Protein 1I8N (pdb70)

Radius of gyration: 21.16 Å; Cα contacts (8 Å, |Δi|>4): 599; chains: 3; bounding box: 40×70×34 Å

B-factor: mean 41.55, std 10.53, range [24.29, 77.04]

Secondary structure (DSSP, 8-state):
-EEE-SSSEEEEEEET-B--GGGEEE-S--SHHHHHHHHHH--SSSPP-EEEEETTT--EEEE-SSS--GGG-B-S-TTEEEEEEEE--/-EEE-SSSEEEEEEET-B--GGGEEE-S--SHHHHHHHHHH---SSPP-EEEEETTT--EEEE-SSS--GGG-B-S-TTEEEEEEEE--/-EEE-SSSEEEEEEET-B--GGGEEE-S--SHHHHHHHHHH--SSSPP-EEEEETTT--EEEE-SSS--GGG-B-S-TTEEEEEEEE--

Solvent-accessible surface area: 13389 Å² total; per-residue (Å²): 132,71,20,33,36,72,82,28,31,20,6,16,56,46,88,8,11,64,0,38,112,111,19,17,66,118,20,154,36,53,14,12,26,77,0,11,47,38,3,48,126,34,96,94,102,58,50,7,41,5,0,9,8,46,51,123,63,19,41,0,55,24,0,56,39,40,20,1,26,9,31,47,22,88,108,122,51,101,75,18,14,0,5,3,29,41,87,44,149,125,70,20,31,42,72,82,27,31,20,5,28,52,114,89,7,52,66,0,38,105,114,17,14,66,118,20,153,37,59,14,10,28,82,0,10,53,41,3,48,127,34,101,92,159,58,61,6,61,4,0,8,6,44,48,121,62,15,40,0,47,22,0,54,40,56,116,4,51,88,108,49,34,87,135,130,53,100,74,18,15,0,5,14,29,101,97,44,149,145,96,68,74,86,73,81,28,31,20,6,15,58,49,83,7,11,67,0,37,102,112,17,14,51,119,22,154,34,88,41,53,99,99,0,30,58,39,3,48,127,32,108,104,95,40,68,7,42,5,0,8,8,44,66,123,68,77,53,0,34,4,0,53,39,40,18,0,26,9,31,46,24,90,105,124,54,102,74,18,14,0,18,4,29,45,88,28,128

Foldseek 3Di:
DKDDPPPQKMKDKAPFKDADPVQKDWDPDLDPVVVVVCQVPPPDPVRWFKWKAQQVRSTIITGPHVDDPCVRMDGPHPRMMMMGIDGHD/DKDDPPPQKMKDKAPFKDADPVQKDWDPDLDPVVVVVCLVPDPDPLRWFKWKAQQVRSTIITGPHVDDPCVRMDGPHPRMMMMGIDGHD/DKDDPPPQKMKDKAPFKDADVVQKDWDPDLDPVVVVVCLVPDPDQQRWFKWKAQQVRSTIITGNDVDDPCVRMDGPHPRMMMMGIDGHD

Structure (mmCIF, N/CA/C/O backbone):
data_1I8N
#
_entry.id   1I8N
#
_cell.length_a   73.45
_cell.length_b   73.45
_cell.length_c   199.49
_cell.angle_alpha   90.00
_cell.angle_beta   90.00
_cell.angle_gamma   90.00
#
_symmetry.space_group_name_H-M   'P 43 2 2'
#
loop_
_entity.id
_entity.type
_entity.pdbx_description
1 polymer 'ANTI-PLATELET PROTEIN'
2 non-polymer PROPIONAMIDE
3 water water
#
loop_
_atom_site.group_PDB
_atom_site.id
_atom_site.type_symbol
_atom_site.label_atom_id
_atom_site.label_alt_id
_atom_site.label_comp_id
_atom_site.label_asym_id
_atom_site.label_entity_id
_atom_site.label_seq_id
_atom_site.pdbx_PDB_ins_code
_atom_site.Cartn_x
_atom_site.Cartn_y
_atom_site.Cartn_z
_atom_site.occupancy
_atom_site.B_iso_or_equiv
_atom_site.auth_seq_id
_atom_site.auth_comp_id
_atom_site.auth_asym_id
_atom_site.auth_atom_id
_atom_site.pdbx_PDB_model_num
ATOM 1 N N . GLU A 1 37 ? 41.335 14.319 134.395 1.00 56.85 37 GLU A N 1
ATOM 2 C CA . GLU A 1 37 ? 41.703 15.551 133.599 1.00 57.97 37 GLU A CA 1
ATOM 3 C C . GLU A 1 37 ? 42.964 15.346 132.775 1.00 57.06 37 GLU A C 1
ATOM 4 O O . GLU A 1 37 ? 43.939 14.746 133.247 1.00 56.57 37 GLU A O 1
ATOM 10 N N . THR A 1 38 ? 42.946 15.886 131.559 1.00 55.84 38 THR A N 1
ATOM 11 C CA . THR A 1 38 ? 44.037 15.740 130.603 1.00 54.57 38 THR A CA 1
ATOM 12 C C . THR A 1 38 ? 44.238 16.995 129.785 1.00 54.25 38 THR A C 1
ATOM 13 O O . THR A 1 38 ? 43.282 17.480 129.122 1.00 55.16 38 THR A O 1
ATOM 17 N N . ILE A 1 39 ? 45.468 17.487 129.744 1.00 51.99 39 ILE A N 1
ATOM 18 C CA . ILE A 1 39 ? 45.679 18.679 128.986 1.00 51.57 39 ILE A CA 1
ATOM 19 C C . ILE A 1 39 ? 46.867 18.604 128.079 1.00 52.07 39 ILE A C 1
ATOM 20 O O . ILE A 1 39 ? 47.724 17.755 128.241 1.00 50.99 39 ILE A O 1
ATOM 25 N N . THR A 1 40 ? 46.914 19.489 127.092 1.00 53.92 40 THR A N 1
ATOM 26 C CA . THR A 1 40 ? 48.083 19.535 126.225 1.00 54.51 40 THR A CA 1
ATOM 27 C C . THR A 1 40 ? 48.235 20.882 125.599 1.00 55.08 40 THR A C 1
ATOM 28 O O . THR A 1 40 ? 47.248 21.599 125.436 1.00 55.01 40 THR A O 1
ATOM 32 N N . ALA A 1 41 ? 49.486 21.208 125.261 1.00 55.10 41 ALA A N 1
ATOM 33 C CA . ALA A 1 41 ? 49.819 22.462 124.613 1.00 55.15 41 ALA A CA 1
ATOM 34 C C . ALA A 1 41 ? 49.928 22.223 123.114 1.00 55.47 41 ALA A C 1
ATOM 35 O O . ALA A 1 41 ? 50.543 23.034 122.423 1.00 55.81 41 ALA A O 1
ATOM 37 N N . GLY A 1 42 ? 49.342 21.116 122.630 1.00 54.61 42 GLY A N 1
ATOM 38 C CA . GLY A 1 42 ? 49.407 20.753 121.212 1.00 54.21 42 GLY A CA 1
ATOM 39 C C . GLY A 1 42 ? 50.831 20.495 120.661 1.00 54.44 42 GLY A C 1
ATOM 40 O O . GLY A 1 42 ? 51.083 20.612 119.452 1.00 54.22 42 GLY A O 1
ATOM 41 N N . ASN A 1 43 ? 51.768 20.138 121.539 1.00 53.55 43 ASN A N 1
ATOM 42 C CA . ASN A 1 43 ? 53.162 19.885 121.148 1.00 52.40 43 ASN A CA 1
ATOM 43 C C . ASN A 1 43 ? 53.542 18.373 121.222 1.00 51.63 43 ASN A C 1
ATOM 44 O O . ASN A 1 43 ? 54.728 18.014 121.243 1.00 50.68 43 ASN A O 1
ATOM 49 N N . GLU A 1 44 ? 52.548 17.492 121.295 1.00 49.67 44 GLU A N 1
ATOM 50 C CA . GLU A 1 44 ? 52.862 16.079 121.395 1.00 47.64 44 GLU A CA 1
ATOM 51 C C . GLU A 1 44 ? 53.026 15.601 122.835 1.00 46.30 44 GLU A C 1
ATOM 52 O O . GLU A 1 44 ? 53.229 14.398 123.093 1.00 45.29 44 GLU A O 1
ATOM 53 N N . ASP A 1 45 ? 52.945 16.537 123.780 1.00 45.14 45 ASP A N 1
ATOM 54 C CA . ASP A 1 45 ? 53.043 16.201 125.201 1.00 42.90 45 ASP A CA 1
ATOM 55 C C . ASP A 1 45 ? 51.678 16.328 125.830 1.00 41.45 45 ASP A C 1
ATOM 56 O O . ASP A 1 45 ? 51.085 17.397 125.797 1.00 42.58 45 ASP A O 1
ATOM 61 N N . CYS A 1 46 ? 51.168 15.258 126.398 1.00 39.24 46 CYS A N 1
ATOM 62 C CA . CYS A 1 46 ? 49.888 15.331 127.068 1.00 38.47 46 CYS A CA 1
ATOM 63 C C . CYS A 1 46 ? 50.078 15.073 128.563 1.00 38.33 46 CYS A C 1
ATOM 64 O O . CYS A 1 46 ? 50.929 14.267 128.986 1.00 38.15 46 CYS A O 1
ATOM 67 N N . TRP A 1 47 ? 49.268 15.746 129.364 1.00 36.04 47 TRP A N 1
ATOM 68 C CA . TRP A 1 47 ? 49.384 15.606 130.780 1.00 34.67 47 TRP A CA 1
ATOM 69 C C . TRP A 1 47 ? 48.118 15.148 131.391 1.00 35.85 47 TRP A C 1
ATOM 70 O O . TRP A 1 47 ? 47.037 15.719 131.113 1.00 37.06 47 TRP A O 1
ATOM 81 N N . SER A 1 48 ? 48.214 14.119 132.229 1.00 34.36 48 SER A N 1
ATOM 82 C CA . SER A 1 48 ? 47.003 13.730 132.892 1.00 34.85 48 SER A CA 1
ATOM 83 C C . SER A 1 48 ? 47.215 13.836 134.399 1.00 34.73 48 SER A C 1
ATOM 84 O O . SER A 1 48 ? 48.335 13.712 134.945 1.00 34.30 48 SER A O 1
ATOM 87 N N . LYS A 1 49 ? 46.106 14.078 135.069 1.00 34.45 49 LYS A N 1
ATOM 88 C CA . LYS A 1 49 ? 46.103 14.334 136.465 1.00 34.86 49 LYS A CA 1
ATOM 89 C C . LYS A 1 49 ? 45.676 13.178 137.327 1.00 34.50 49 LYS A C 1
ATOM 90 O O . LYS A 1 49 ? 44.798 12.433 136.946 1.00 33.60 49 LYS A O 1
ATOM 96 N N . ARG A 1 50 ? 46.342 13.024 138.471 1.00 33.25 50 ARG A N 1
ATOM 97 C CA . ARG A 1 50 ? 45.952 12.015 139.452 1.00 33.03 50 ARG A CA 1
ATOM 98 C C . ARG A 1 50 ? 45.908 12.682 140.845 1.00 34.16 50 ARG A C 1
ATOM 99 O O . ARG A 1 50 ? 46.895 12.770 141.566 1.00 33.08 50 ARG A O 1
ATOM 107 N N . PRO A 1 51 ? 44.745 13.216 141.202 1.00 35.51 51 PRO A N 1
ATOM 108 C CA . PRO A 1 51 ? 44.529 13.859 142.503 1.00 35.42 51 PRO A CA 1
ATOM 109 C C . PRO A 1 51 ? 44.754 12.808 143.594 1.00 34.71 51 PRO A C 1
ATOM 110 O O . PRO A 1 51 ? 44.346 11.636 143.442 1.00 33.96 51 PRO A O 1
ATOM 114 N N . GLY A 1 52 ? 45.404 13.225 144.676 1.00 34.24 52 GLY A N 1
ATOM 115 C CA . GLY A 1 52 ? 45.587 12.335 145.806 1.00 33.74 52 GLY A CA 1
ATOM 116 C C . GLY A 1 52 ? 46.653 11.251 145.722 1.00 34.32 52 GLY A C 1
ATOM 117 O O . GLY A 1 52 ? 46.803 10.464 146.690 1.00 35.02 52 GLY A O 1
ATOM 118 N N . TRP A 1 53 ? 47.381 11.193 144.603 1.00 32.42 53 TRP A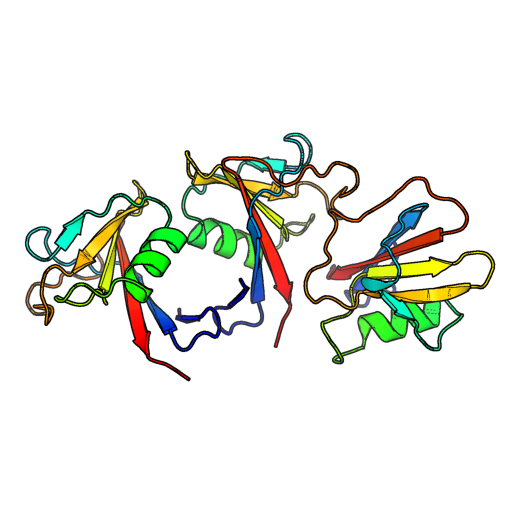 N 1
ATOM 119 C CA . TRP A 1 53 ? 48.403 10.175 144.463 1.00 33.03 53 TRP A CA 1
ATOM 120 C C . TRP A 1 53 ? 49.663 10.687 145.071 1.00 33.18 53 TRP A C 1
ATOM 121 O O . TRP A 1 53 ? 50.129 11.786 144.754 1.00 32.99 53 TRP A O 1
ATOM 132 N N . LYS A 1 54 ? 50.268 9.841 145.871 1.00 33.78 54 LYS A N 1
ATOM 133 C CA . LYS A 1 54 ? 51.489 10.223 146.542 1.00 33.22 54 LYS A CA 1
ATOM 134 C C . LYS A 1 54 ? 52.522 9.124 146.604 1.00 33.58 54 LYS A C 1
ATOM 135 O O . LYS A 1 54 ? 52.311 8.062 147.221 1.00 33.91 54 LYS A O 1
ATOM 141 N N . LEU A 1 55 ? 53.613 9.354 145.932 1.00 32.95 55 LEU A N 1
ATOM 142 C CA . LEU A 1 55 ? 54.739 8.465 146.010 1.00 34.24 55 LEU A CA 1
ATOM 143 C C . LEU A 1 55 ? 55.479 8.967 147.259 1.00 36.39 55 LEU A C 1
ATOM 144 O O . LEU A 1 55 ? 55.291 10.084 147.673 1.00 35.53 55 LEU A O 1
ATOM 149 N N . PRO A 1 56 ? 56.323 8.123 147.862 1.00 37.43 56 PRO A N 1
ATOM 150 C CA . PRO A 1 56 ? 57.083 8.508 149.055 1.00 37.88 56 PRO A CA 1
ATOM 151 C C . PRO A 1 56 ? 58.192 9.427 148.642 1.00 38.39 56 PRO A C 1
ATOM 152 O O . PRO A 1 56 ? 58.667 9.347 147.491 1.00 37.21 56 PRO A O 1
ATOM 156 N N . ASP A 1 57 ? 58.596 10.297 149.577 1.00 39.14 57 ASP A N 1
ATOM 157 C CA . ASP A 1 57 ? 59.649 11.288 149.334 1.00 40.87 57 ASP A CA 1
ATOM 158 C C . ASP A 1 57 ? 60.948 10.728 148.720 1.00 40.39 57 ASP A C 1
ATOM 159 O O . ASP A 1 57 ? 61.593 11.389 147.893 1.00 40.90 57 ASP A O 1
ATOM 164 N N . ASN A 1 58 ? 61.344 9.511 149.099 1.00 39.91 58 ASN A N 1
ATOM 165 C CA . ASN A 1 58 ? 62.608 9.004 148.567 1.00 40.09 58 ASN A CA 1
ATOM 166 C C . ASN A 1 58 ? 62.524 8.632 147.100 1.00 38.28 58 ASN A C 1
ATOM 167 O O . ASN A 1 58 ? 63.537 8.400 146.473 1.00 37.74 58 ASN A O 1
ATOM 172 N N . LEU A 1 59 ? 61.320 8.591 146.529 1.00 38.23 59 LEU A N 1
ATOM 173 C CA . LEU A 1 59 ? 61.196 8.272 145.103 1.00 37.99 59 LEU A CA 1
ATOM 174 C C . LEU A 1 59 ? 61.028 9.584 144.301 1.00 39.02 59 LEU A C 1
ATOM 175 O O . LEU A 1 59 ? 60.784 9.585 143.092 1.00 38.51 59 LEU A O 1
ATOM 180 N N . LEU A 1 60 ? 61.191 10.711 144.988 1.00 40.58 60 LEU A N 1
ATOM 181 C CA . LEU A 1 60 ? 61.020 12.030 144.354 1.00 41.55 60 LEU A CA 1
ATOM 182 C C . LEU A 1 60 ? 62.196 12.966 144.518 1.00 42.89 60 LEU A C 1
ATOM 183 O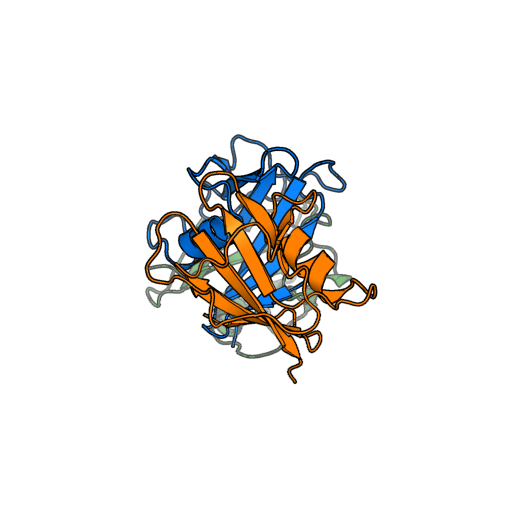 O . LEU A 1 60 ? 62.966 12.858 145.474 1.00 43.62 60 LEU A O 1
ATOM 188 N N . THR A 1 61 ? 62.348 13.869 143.562 1.00 43.56 61 THR A N 1
ATOM 189 C CA . THR A 1 61 ? 63.376 14.887 143.648 1.00 43.58 61 THR A CA 1
ATOM 190 C C . THR A 1 61 ? 62.610 16.216 143.634 1.00 44.05 61 THR A C 1
ATOM 191 O O . THR A 1 61 ? 61.868 16.523 142.679 1.00 43.36 61 THR A O 1
ATOM 195 N N . LYS A 1 62 ? 62.750 16.984 144.705 1.00 43.95 62 LYS A N 1
ATOM 196 C CA . LYS A 1 62 ? 62.111 18.300 144.774 1.00 45.27 62 LYS A CA 1
ATOM 197 C C . LYS A 1 62 ? 62.755 19.209 143.700 1.00 43.92 62 LYS A C 1
ATOM 198 O O . LYS A 1 62 ? 63.970 19.201 143.507 1.00 43.67 62 LYS A O 1
ATOM 204 N N . THR A 1 63 ? 61.924 19.949 142.973 1.00 42.83 63 THR A N 1
ATOM 205 C CA . THR A 1 63 ? 62.443 20.862 141.945 1.00 42.60 63 THR A CA 1
ATOM 206 C C . THR A 1 63 ? 62.376 22.283 142.534 1.00 42.92 63 THR A C 1
ATOM 207 O O . THR A 1 63 ? 61.781 22.523 143.598 1.00 41.42 63 THR A O 1
ATOM 211 N N . GLU A 1 64 ? 62.924 23.224 141.785 1.00 44.89 64 GLU A N 1
ATOM 212 C CA . GLU A 1 64 ? 62.917 24.646 142.167 1.00 47.69 64 GLU A CA 1
ATOM 213 C C . GLU A 1 64 ? 61.549 25.300 141.862 1.00 47.30 64 GLU A C 1
ATOM 214 O O . GLU A 1 64 ? 61.252 26.401 142.345 1.00 49.25 64 GLU A O 1
ATOM 220 N N . PHE A 1 65 ? 60.697 24.625 141.101 1.00 45.65 65 PHE A N 1
ATOM 221 C CA . PHE A 1 65 ? 59.416 25.221 140.726 1.00 42.59 65 PHE A CA 1
ATOM 222 C C . PHE A 1 65 ? 58.243 25.170 141.663 1.00 41.32 65 PHE A C 1
ATOM 223 O O . PHE A 1 65 ? 57.974 24.172 142.314 1.00 42.58 65 PHE A O 1
ATOM 231 N N . THR A 1 66 ? 57.540 26.283 141.754 1.00 40.44 66 THR A N 1
ATOM 232 C CA . THR A 1 66 ? 56.332 26.302 142.550 1.00 39.94 66 THR A CA 1
ATOM 233 C C . THR A 1 66 ? 55.158 26.598 141.610 1.00 38.74 66 THR A C 1
ATOM 234 O O . THR A 1 66 ? 54.025 26.753 142.033 1.00 38.58 66 THR A O 1
ATOM 238 N N . SER A 1 67 ? 55.446 26.710 140.334 1.00 37.59 67 SER A N 1
ATOM 239 C CA . SER A 1 67 ? 54.352 26.895 139.358 1.00 38.19 67 SER A CA 1
ATOM 240 C C . SER A 1 67 ? 54.179 25.537 138.638 1.00 35.94 67 SER A C 1
ATOM 241 O O . SER A 1 67 ? 55.148 25.012 138.076 1.00 34.29 67 SER A O 1
ATOM 244 N N . VAL A 1 68 ? 52.981 24.981 138.645 1.00 36.31 68 VAL A N 1
ATOM 245 C CA . VAL A 1 68 ? 52.759 23.705 137.926 1.00 37.00 68 VAL A CA 1
ATOM 246 C C . VAL A 1 68 ? 53.131 23.824 136.439 1.00 37.00 68 VAL A C 1
ATOM 247 O O . VAL A 1 68 ? 53.618 22.859 135.820 1.00 36.68 68 VAL A O 1
ATOM 251 N N . ASP A 1 69 ? 52.859 24.991 135.841 1.00 36.00 69 ASP A N 1
ATOM 252 C CA . ASP A 1 69 ? 53.176 25.146 134.435 1.00 34.79 69 ASP A CA 1
ATOM 253 C C . ASP A 1 69 ? 54.646 25.053 134.221 1.00 34.27 69 ASP A C 1
ATOM 254 O O . ASP A 1 69 ? 55.103 24.390 133.306 1.00 34.67 69 ASP A O 1
ATOM 259 N N . GLU A 1 70 ? 55.410 25.750 135.049 1.00 34.86 70 GLU A N 1
ATOM 260 C CA . GLU A 1 70 ? 56.840 25.705 134.851 1.00 37.18 70 GLU A CA 1
ATOM 261 C C . GLU A 1 70 ? 57.365 24.301 135.174 1.00 35.98 70 GLU A C 1
ATOM 262 O O . GLU A 1 70 ? 58.276 23.813 134.525 1.00 36.64 70 GLU A O 1
ATOM 268 N N . CYS A 1 71 ? 56.802 23.648 136.182 1.00 34.98 71 CYS A N 1
ATOM 269 C CA . CYS A 1 71 ? 57.284 22.301 136.506 1.00 34.90 71 CYS A CA 1
ATOM 270 C C . CYS A 1 71 ? 56.998 21.375 135.314 1.00 34.66 71 CYS A C 1
ATOM 271 O O . CYS A 1 71 ? 57.907 20.665 134.810 1.00 33.44 71 CYS A O 1
ATOM 274 N N . ARG A 1 72 ? 55.759 21.412 134.823 1.00 34.47 72 ARG A N 1
ATOM 275 C CA . ARG A 1 72 ? 55.441 20.558 133.674 1.00 34.80 72 ARG A CA 1
ATOM 276 C C . ARG A 1 72 ? 56.319 20.891 132.488 1.00 36.16 72 ARG A C 1
ATOM 277 O O . ARG A 1 72 ? 56.756 19.982 131.757 1.00 37.01 72 ARG A O 1
ATOM 285 N N . LYS A 1 73 ? 56.631 22.189 132.313 1.00 38.60 73 LYS A N 1
ATOM 286 C CA . LYS A 1 73 ? 57.442 22.607 131.171 1.00 39.12 73 LYS A CA 1
ATOM 287 C C . LYS A 1 73 ? 58.833 21.991 131.309 1.00 38.81 73 LYS A C 1
ATOM 288 O O . LYS A 1 73 ? 59.413 21.439 130.354 1.00 37.87 73 LYS A O 1
ATOM 291 N N . MET A 1 74 ? 59.386 22.110 132.506 1.00 39.29 74 MET A N 1
ATOM 292 C CA . MET A 1 74 ? 60.720 21.541 132.752 1.00 40.49 74 MET A CA 1
ATOM 293 C C . MET A 1 74 ? 60.693 20.042 132.474 1.00 39.99 74 MET A C 1
ATOM 294 O O . MET A 1 74 ? 61.528 19.502 131.757 1.00 41.21 74 MET A O 1
ATOM 299 N N . CYS A 1 75 ? 59.674 19.377 132.989 1.00 39.76 75 CYS A N 1
ATOM 300 C CA . CYS A 1 75 ? 59.562 17.941 132.803 1.00 40.19 75 CYS A CA 1
ATOM 301 C C . CYS A 1 75 ? 59.523 17.557 131.348 1.00 42.01 75 CYS A C 1
ATOM 302 O O . CYS A 1 75 ? 60.171 16.606 130.961 1.00 41.15 75 CYS A O 1
ATOM 305 N N . GLU A 1 76 ? 58.763 18.277 130.535 1.00 44.52 76 GLU A N 1
ATOM 306 C CA . GLU A 1 76 ? 58.682 17.897 129.126 1.00 47.50 76 GLU A CA 1
ATOM 307 C C . GLU A 1 76 ? 59.981 18.127 128.418 1.00 50.02 76 GLU A C 1
ATOM 308 O O . GLU A 1 76 ? 60.276 17.459 127.454 1.00 49.65 76 GLU A O 1
ATOM 314 N N . GLU A 1 77 ? 60.735 19.109 128.884 1.00 54.97 77 GLU A N 1
ATOM 315 C CA . GLU A 1 77 ? 61.965 19.487 128.207 1.00 60.73 77 GLU A CA 1
ATOM 316 C C . GLU A 1 77 ? 63.218 18.874 128.733 1.00 63.55 77 GLU A C 1
ATOM 317 O O . GLU A 1 77 ? 64.218 18.790 128.003 1.00 63.99 77 GLU A O 1
ATOM 323 N N . SER A 1 78 ? 63.188 18.438 129.989 1.00 66.75 78 SER A N 1
ATOM 324 C CA . SER A 1 78 ? 64.403 17.858 130.551 1.00 69.56 78 SER A CA 1
ATOM 325 C C . SER A 1 78 ? 64.858 16.705 129.662 1.00 71.00 78 SER A C 1
ATOM 326 O O . SER A 1 78 ? 64.036 15.925 129.171 1.00 71.47 78 SER A O 1
ATOM 329 N N . ALA A 1 79 ? 66.158 16.610 129.405 1.00 72.25 79 ALA A N 1
ATOM 330 C CA . ALA A 1 79 ? 66.638 15.516 128.569 1.00 73.48 79 ALA A CA 1
ATOM 331 C C . ALA A 1 79 ? 67.458 14.578 129.469 1.00 74.35 79 ALA A C 1
ATOM 332 O O . ALA A 1 79 ? 67.791 13.446 129.112 1.00 74.89 79 ALA A O 1
ATOM 334 N N . VAL A 1 80 ? 67.756 15.071 130.663 1.00 74.65 80 VAL A N 1
ATOM 335 C CA . VAL A 1 80 ? 68.510 14.307 131.643 1.00 74.38 80 VAL A CA 1
ATOM 336 C C . VAL A 1 80 ? 67.813 12.974 132.033 1.00 73.05 80 VAL A C 1
ATOM 337 O O . VAL A 1 80 ? 66.661 12.992 132.487 1.00 73.39 80 VAL A O 1
ATOM 341 N N . GLU A 1 81 ? 68.492 11.836 131.823 1.00 70.45 81 GLU A N 1
ATOM 342 C CA . GLU A 1 81 ? 67.956 10.526 132.233 1.00 67.44 81 GLU A CA 1
ATOM 343 C C . GLU A 1 81 ? 68.432 10.362 133.682 1.00 64.01 81 GLU A C 1
ATOM 344 O O . GLU A 1 81 ? 69.558 10.739 133.995 1.00 64.52 81 GLU A O 1
ATOM 350 N N . PRO A 1 82 ? 67.592 9.809 134.587 1.00 59.57 82 PRO A N 1
ATOM 351 C CA . PRO A 1 82 ? 66.242 9.331 134.324 1.00 55.02 82 PRO A CA 1
ATOM 352 C C . PRO A 1 82 ? 65.262 10.422 133.878 1.00 50.48 82 PRO A C 1
ATOM 353 O O . PRO A 1 82 ? 65.096 11.440 134.522 1.00 49.20 82 PRO A O 1
ATOM 357 N N . SER A 1 83 ? 64.599 10.149 132.776 1.00 46.62 83 SER A N 1
ATOM 358 C CA . SER A 1 83 ? 63.604 11.031 132.212 1.00 43.69 83 SER A CA 1
ATOM 359 C C . SER A 1 83 ? 62.478 11.322 133.185 1.00 40.74 83 SER A C 1
ATOM 360 O O . SER A 1 83 ? 61.952 10.442 133.872 1.00 39.58 83 SER A O 1
ATOM 363 N N . CYS A 1 84 ? 62.106 12.586 133.206 1.00 37.73 84 CYS A N 1
ATOM 364 C CA . CYS A 1 84 ? 61.023 13.089 134.037 1.00 35.56 84 CYS A CA 1
ATOM 365 C C . CYS A 1 84 ? 59.707 12.658 133.405 1.00 34.32 84 CYS A C 1
ATOM 366 O O . CYS A 1 84 ? 59.580 12.789 132.178 1.00 33.64 84 CYS A O 1
ATOM 369 N N . TYR A 1 85 ? 58.751 12.117 134.178 1.00 32.00 85 TYR A N 1
ATOM 370 C CA . TYR A 1 85 ? 57.463 11.785 133.556 1.00 31.26 85 TYR A CA 1
ATOM 371 C C . TYR A 1 85 ? 56.330 11.789 134.555 1.00 30.78 85 TYR A C 1
ATOM 372 O O . TYR A 1 85 ? 55.151 11.691 134.194 1.00 31.53 85 TYR A O 1
ATOM 381 N N . ILE A 1 86 ? 56.691 11.938 135.820 1.00 29.59 86 ILE A N 1
ATOM 382 C CA . ILE A 1 86 ? 55.688 11.999 136.877 1.00 29.28 86 ILE A CA 1
ATOM 383 C C . ILE A 1 86 ? 55.995 13.186 137.766 1.00 32.17 86 ILE A C 1
ATOM 384 O O . ILE A 1 86 ? 57.130 13.363 138.192 1.00 33.39 86 ILE A O 1
ATOM 389 N N . LEU A 1 87 ? 55.012 14.029 138.049 1.00 31.60 87 LEU A N 1
ATOM 390 C CA . LEU A 1 87 ? 55.283 15.154 138.930 1.00 30.56 87 LEU A CA 1
ATOM 391 C C . LEU A 1 87 ? 54.362 14.991 140.079 1.00 30.78 87 LEU A C 1
ATOM 392 O O . LEU A 1 87 ? 53.240 14.509 139.919 1.00 29.97 87 LEU A O 1
ATOM 397 N N . GLN A 1 88 ? 54.809 15.390 141.261 1.00 30.32 88 GLN A N 1
ATOM 398 C CA . GLN A 1 88 ? 53.906 15.284 142.388 1.00 33.00 88 GLN A CA 1
ATOM 399 C C . GLN A 1 88 ? 53.947 16.658 142.998 1.00 33.64 88 GLN A C 1
ATOM 400 O O . GLN A 1 88 ? 55.023 17.213 143.174 1.00 33.44 88 GLN A O 1
ATOM 406 N N . ILE A 1 89 ? 52.773 17.201 143.319 1.00 36.54 89 ILE A N 1
ATOM 407 C CA . ILE A 1 89 ? 52.703 18.573 143.793 1.00 36.78 89 ILE A CA 1
ATOM 408 C C . ILE A 1 89 ? 52.089 18.658 145.168 1.00 37.70 89 ILE A C 1
ATOM 409 O O . ILE A 1 89 ? 51.019 18.085 145.428 1.00 38.37 89 ILE A O 1
ATOM 414 N N . ASN A 1 90 ? 52.750 19.396 146.057 1.00 38.46 90 ASN A N 1
ATOM 415 C CA . ASN A 1 90 ? 52.180 19.605 147.399 1.00 40.36 90 ASN A CA 1
ATOM 416 C C . ASN A 1 90 ? 51.139 20.721 147.137 1.00 41.45 90 ASN A C 1
ATOM 417 O O . ASN A 1 90 ? 51.508 21.836 146.771 1.00 41.14 90 ASN A O 1
ATOM 422 N N . THR A 1 91 ? 49.858 20.447 147.310 1.00 42.12 91 THR A N 1
ATOM 423 C CA . THR A 1 91 ? 48.918 21.473 146.966 1.00 43.91 91 THR A CA 1
ATOM 424 C C . THR A 1 91 ? 48.732 22.611 147.959 1.00 46.59 91 THR A C 1
ATOM 425 O O . THR A 1 91 ? 47.911 23.501 147.737 1.00 45.78 91 THR A O 1
ATOM 429 N N . GLU A 1 92 ? 49.440 22.606 149.076 1.00 48.91 92 GLU A N 1
ATOM 430 C CA . GLU A 1 92 ? 49.268 23.763 149.906 1.00 50.32 92 GLU A CA 1
ATOM 431 C C . GLU A 1 92 ? 50.501 24.615 149.802 1.00 49.74 92 GLU A C 1
ATOM 432 O O . GLU A 1 92 ? 50.433 25.823 150.029 1.00 50.25 92 GLU A O 1
ATOM 438 N N . THR A 1 93 ? 51.618 24.039 149.373 1.00 47.91 93 THR A N 1
ATOM 439 C CA . THR A 1 93 ? 52.815 24.852 149.231 1.00 45.79 93 THR A CA 1
ATOM 440 C C . THR A 1 93 ? 53.195 25.023 147.770 1.00 44.67 93 THR A C 1
ATOM 441 O O . THR A 1 93 ? 54.097 25.799 147.447 1.00 43.90 93 THR A O 1
ATOM 445 N N . ASN A 1 94 ? 52.535 24.272 146.884 1.00 42.82 94 ASN A N 1
ATOM 446 C CA . ASN A 1 94 ? 52.842 24.305 145.440 1.00 41.31 94 ASN A CA 1
ATOM 447 C C . ASN A 1 94 ? 54.234 23.773 145.095 1.00 39.89 94 ASN A C 1
ATOM 448 O O . ASN A 1 94 ? 54.726 23.945 143.965 1.00 37.67 94 ASN A O 1
ATOM 453 N N . GLU A 1 95 ? 54.903 23.140 146.067 1.00 39.85 95 GLU A N 1
ATOM 454 C CA . GLU A 1 95 ? 56.216 22.609 145.749 1.00 38.76 95 GLU A CA 1
ATOM 455 C C . GLU A 1 95 ? 55.992 21.442 144.791 1.00 36.39 95 GLU A C 1
ATOM 456 O O . GLU A 1 95 ? 55.094 20.643 144.957 1.00 35.40 95 GLU A O 1
ATOM 462 N N . CYS A 1 96 ? 56.806 21.390 143.767 1.00 36.86 96 CYS A N 1
ATOM 463 C CA . CYS A 1 96 ? 56.668 20.383 142.760 1.00 37.02 96 CYS A CA 1
ATOM 464 C C . CYS A 1 96 ? 57.813 19.409 142.779 1.00 36.75 96 CYS A C 1
ATOM 465 O O . CYS A 1 96 ? 58.969 19.821 142.719 1.00 37.59 96 CYS A O 1
ATOM 468 N N . TYR A 1 97 ? 57.492 18.111 142.796 1.00 37.75 97 TYR A N 1
ATOM 469 C CA . TYR A 1 97 ? 58.555 17.077 142.780 1.00 36.56 97 TYR A CA 1
ATOM 470 C C . TYR A 1 97 ? 58.438 16.224 141.542 1.00 36.20 97 TYR A C 1
ATOM 471 O O . TYR A 1 97 ? 57.348 16.034 141.049 1.00 36.63 97 TYR A O 1
ATOM 480 N N . ARG A 1 98 ? 59.553 15.710 141.058 1.00 35.87 98 ARG A N 1
ATOM 481 C CA . ARG A 1 98 ? 59.587 14.842 139.905 1.00 37.03 98 ARG A CA 1
ATOM 482 C C . ARG A 1 98 ? 60.092 13.450 140.334 1.00 37.52 98 ARG A C 1
ATOM 483 O O . ARG A 1 98 ? 60.759 13.296 141.367 1.00 37.61 98 ARG A O 1
ATOM 491 N N . ASN A 1 99 ? 59.789 12.449 139.528 1.00 36.05 99 ASN A N 1
ATOM 492 C CA . ASN A 1 99 ? 60.236 11.092 139.835 1.00 34.29 99 ASN A CA 1
ATOM 493 C C . ASN A 1 99 ? 61.756 11.068 139.782 1.00 33.66 99 ASN A C 1
ATOM 494 O O . ASN A 1 99 ? 62.340 11.669 138.864 1.00 31.85 99 ASN A O 1
ATOM 499 N N . ASN A 1 100 ? 62.390 10.382 140.744 1.00 33.70 100 ASN A N 1
ATOM 500 C CA . ASN A 1 100 ? 63.844 10.275 140.671 1.00 35.01 100 ASN A CA 1
ATOM 501 C C . ASN A 1 100 ? 64.232 8.903 140.070 1.00 35.29 100 ASN A C 1
ATOM 502 O O . ASN A 1 100 ? 65.411 8.620 139.856 1.00 37.97 100 ASN A O 1
ATOM 507 N N . GLU A 1 101 ? 63.263 8.064 139.742 1.00 33.35 101 GLU A N 1
ATOM 508 C CA . GLU A 1 101 ? 63.604 6.775 139.141 1.00 32.77 101 GLU A CA 1
ATOM 509 C C . GLU A 1 101 ? 63.318 6.742 137.635 1.00 31.51 101 GLU A C 1
ATOM 510 O O . GLU A 1 101 ? 62.380 7.376 137.192 1.00 30.55 101 GLU A O 1
ATOM 516 N N . GLY A 1 102 ? 64.095 5.990 136.868 1.00 29.19 102 GLY A N 1
ATOM 517 C CA . GLY A 1 102 ? 63.763 5.839 135.482 1.00 28.44 102 GLY A CA 1
ATOM 518 C C . GLY A 1 102 ? 62.405 5.093 135.363 1.00 29.06 102 GLY A C 1
ATOM 519 O O . GLY A 1 102 ? 61.603 5.350 134.441 1.00 27.85 102 GLY A O 1
ATOM 520 N N . ASP A 1 103 ? 62.138 4.139 136.260 1.00 28.81 103 ASP A N 1
ATOM 521 C CA . ASP A 1 103 ? 60.872 3.422 136.213 1.00 29.01 103 ASP A CA 1
ATOM 522 C C . ASP A 1 103 ? 60.284 3.529 137.611 1.00 30.04 103 ASP A C 1
ATOM 523 O O . ASP A 1 103 ? 60.794 2.915 138.570 1.00 31.95 103 ASP A O 1
ATOM 528 N N . VAL A 1 104 ? 59.202 4.291 137.745 1.00 29.20 104 VAL A N 1
ATOM 529 C CA . VAL A 1 104 ? 58.623 4.527 139.064 1.00 28.88 104 VAL A CA 1
ATOM 530 C C . VAL A 1 104 ? 58.109 3.317 139.809 1.00 29.94 104 VAL A C 1
ATOM 531 O O . VAL A 1 104 ? 57.304 2.551 139.299 1.00 30.96 104 VAL A O 1
ATOM 535 N N . THR A 1 105 ? 58.547 3.190 141.054 1.00 29.09 105 THR A N 1
ATOM 536 C CA . THR A 1 105 ? 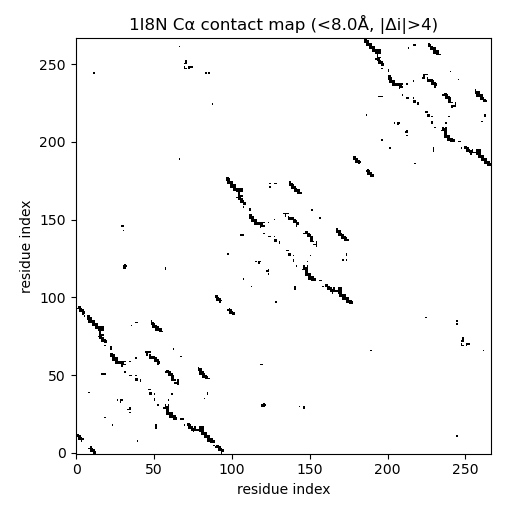58.149 2.093 141.851 1.00 28.11 105 THR A CA 1
ATOM 537 C C . THR A 1 105 ? 56.741 2.301 142.384 1.00 28.84 105 THR A C 1
ATOM 538 O O . THR A 1 105 ? 56.553 2.672 143.533 1.00 28.88 105 THR A O 1
ATOM 542 N N . TRP A 1 106 ? 55.750 2.047 141.526 1.00 28.13 106 TRP A N 1
ATOM 543 C CA . TRP A 1 106 ? 54.375 2.247 141.884 1.00 28.78 106 TRP A CA 1
ATOM 544 C C . TRP A 1 106 ? 53.895 1.349 143.004 1.00 30.70 106 TRP A C 1
ATOM 545 O O . TRP A 1 106 ? 52.804 1.551 143.556 1.00 29.88 106 TRP A O 1
ATOM 556 N N . SER A 1 107 ? 54.670 0.329 143.333 1.00 30.94 107 SER A N 1
ATOM 557 C CA . SER A 1 107 ? 54.210 -0.508 144.418 1.00 33.07 107 SER A CA 1
ATOM 558 C C . SER A 1 107 ? 54.275 0.325 145.731 1.00 34.56 107 SER A C 1
ATOM 559 O O . SER A 1 107 ? 53.670 -0.072 146.739 1.00 35.63 107 SER A O 1
ATOM 562 N N . SER A 1 108 ? 54.985 1.458 145.709 1.00 34.67 108 SER A N 1
ATOM 563 C CA . SER A 1 108 ? 55.070 2.297 146.918 1.00 36.28 108 SER A CA 1
ATOM 564 C C . SER A 1 108 ? 54.043 3.419 146.921 1.00 36.85 108 SER A C 1
ATOM 565 O O . SER A 1 108 ? 54.122 4.343 147.730 1.00 37.30 108 SER A O 1
ATOM 568 N N . LEU A 1 109 ? 53.086 3.347 146.012 1.00 35.43 109 LEU A N 1
ATOM 569 C CA . LEU A 1 109 ? 52.088 4.382 145.906 1.00 35.26 109 LEU A CA 1
ATOM 570 C C . LEU A 1 109 ? 51.022 4.430 146.994 1.00 35.77 109 LEU A C 1
ATOM 571 O O . LEU A 1 109 ? 50.528 3.401 147.446 1.00 36.36 109 LEU A O 1
ATOM 576 N N . GLN A 1 110 ? 50.649 5.644 147.375 1.00 35.56 110 GLN A N 1
ATOM 577 C CA . GLN A 1 110 ? 49.552 5.823 148.318 1.00 35.85 110 GLN A CA 1
ATOM 578 C C . GLN A 1 110 ? 48.599 6.700 147.559 1.00 35.33 110 GLN A C 1
ATOM 579 O O . GLN A 1 110 ? 49.034 7.586 146.793 1.00 35.20 110 GLN A O 1
ATOM 585 N N . TYR A 1 111 ? 47.313 6.476 147.741 1.00 35.22 111 TYR A N 1
ATOM 586 C CA . TYR A 1 111 ? 46.347 7.275 147.009 1.00 37.52 111 TYR A CA 1
ATOM 587 C C . TYR A 1 111 ? 45.241 7.768 147.938 1.00 38.41 111 TYR A C 1
ATOM 588 O O . TYR A 1 111 ? 45.172 7.362 149.090 1.00 37.30 111 TYR A O 1
ATOM 597 N N . ASP A 1 112 ? 44.347 8.600 147.426 1.00 39.96 112 ASP A N 1
ATOM 598 C CA . ASP A 1 112 ? 43.340 9.198 148.285 1.00 41.22 112 ASP A CA 1
ATOM 599 C C . ASP A 1 112 ? 44.099 9.965 149.376 1.00 41.75 112 ASP A C 1
ATOM 600 O O . ASP A 1 112 ? 43.672 10.046 150.515 1.00 41.52 112 ASP A O 1
ATOM 605 N N . GLN A 1 113 ? 45.255 10.500 149.032 1.00 41.89 113 GLN A N 1
ATOM 606 C CA . GLN A 1 113 ? 45.976 11.266 150.014 1.00 42.19 113 GLN A CA 1
ATOM 607 C C . GLN A 1 113 ? 45.590 12.741 149.903 1.00 43.56 113 GLN A C 1
ATOM 608 O O . GLN A 1 113 ? 45.250 13.256 148.824 1.00 42.88 113 GLN A O 1
ATOM 614 N N . PRO A 1 114 ? 45.672 13.462 151.034 1.00 43.77 114 PRO A N 1
ATOM 615 C CA . PRO A 1 114 ? 45.317 14.892 151.050 1.00 42.59 114 PRO A CA 1
ATOM 616 C C . PRO A 1 114 ? 46.428 15.812 150.606 1.00 41.00 114 PRO A C 1
ATOM 617 O O . PRO A 1 114 ? 47.595 15.476 150.702 1.00 40.50 114 PRO A O 1
ATOM 621 N N . ASN A 1 115 ? 46.060 16.975 150.090 1.00 39.91 115 ASN A N 1
ATOM 622 C CA . ASN A 1 115 ? 47.045 17.984 149.705 1.00 39.24 115 ASN A CA 1
ATOM 623 C C . ASN A 1 115 ? 48.076 17.598 148.697 1.00 37.74 115 ASN A C 1
ATOM 624 O O . ASN A 1 115 ? 49.193 18.152 148.692 1.00 36.52 115 ASN A O 1
ATOM 629 N N . VAL A 1 116 ? 47.723 16.694 147.798 1.00 36.15 116 VAL A N 1
ATOM 630 C CA . VAL A 1 116 ? 48.708 16.300 146.836 1.00 35.80 116 VAL A CA 1
ATOM 631 C C . VAL A 1 116 ? 48.063 15.937 145.523 1.00 34.85 116 VAL A C 1
ATOM 632 O O . VAL A 1 116 ? 46.944 15.448 145.486 1.00 32.99 116 VAL A O 1
ATOM 636 N N . VAL A 1 117 ? 48.783 16.191 144.444 1.00 34.29 117 VAL A N 1
ATOM 637 C CA . VAL A 1 117 ? 48.247 15.824 143.170 1.00 34.49 117 VAL A CA 1
ATOM 638 C C . VAL A 1 117 ? 49.412 15.410 142.311 1.00 32.77 117 VAL A C 1
ATOM 639 O O . VAL A 1 117 ? 50.523 15.882 142.515 1.00 33.19 117 VAL A O 1
ATOM 643 N N . GLN A 1 118 ? 49.179 14.493 141.377 1.00 31.35 118 GLN A N 1
ATOM 644 C CA . GLN A 1 118 ? 50.268 14.138 140.482 1.00 30.38 118 GLN A CA 1
ATOM 645 C C . GLN A 1 118 ? 49.838 14.535 139.103 1.00 30.47 118 GLN A C 1
ATOM 646 O O . GLN A 1 118 ? 48.634 14.600 138.827 1.00 30.01 118 GLN A O 1
ATOM 652 N N . TRP A 1 119 ? 50.836 14.791 138.265 1.00 31.14 119 TRP A N 1
ATOM 653 C CA . TRP A 1 119 ? 50.636 15.097 136.862 1.00 31.03 119 TRP A CA 1
ATOM 654 C C . TRP A 1 119 ? 51.526 14.125 136.122 1.00 30.42 119 TRP A C 1
ATOM 655 O O . TRP A 1 119 ? 52.700 14.006 136.454 1.00 29.32 119 TRP A O 1
ATOM 666 N N . HIS A 1 120 ? 50.959 13.451 135.116 1.00 29.78 120 HIS A N 1
ATOM 667 C CA . HIS A 1 120 ? 51.691 12.442 134.359 1.00 30.28 120 HIS A CA 1
ATOM 668 C C . HIS A 1 120 ? 51.888 12.832 132.916 1.00 31.81 120 HIS A C 1
ATOM 669 O O . HIS A 1 120 ? 50.898 13.050 132.195 1.00 34.34 120 HIS A O 1
ATOM 676 N N . LEU A 1 121 ? 53.135 12.898 132.487 1.00 31.37 121 LEU A N 1
ATOM 677 C CA . LEU A 1 121 ? 53.443 13.216 131.122 1.00 31.79 121 LEU A CA 1
ATOM 678 C C . LEU A 1 121 ? 53.330 11.975 130.233 1.00 33.36 121 LEU A C 1
ATOM 679 O O . LEU A 1 121 ? 53.914 10.925 130.527 1.00 33.10 121 LEU A O 1
ATOM 684 N N . HIS A 1 122 ? 52.572 12.080 129.154 1.00 35.15 122 HIS A N 1
ATOM 685 C CA . HIS A 1 122 ? 52.430 10.989 128.186 1.00 35.89 122 HIS A CA 1
ATOM 686 C C . HIS A 1 122 ? 52.627 11.583 126.812 1.00 38.31 122 HIS A C 1
ATOM 687 O O . HIS A 1 122 ? 52.077 12.652 126.503 1.00 38.71 122 HIS A O 1
ATOM 694 N N . ALA A 1 123 ? 53.425 10.909 126.002 1.00 40.24 123 ALA A N 1
ATOM 695 C CA . ALA A 1 123 ? 53.655 11.362 124.630 1.00 42.95 123 ALA A CA 1
ATOM 696 C C . ALA A 1 123 ? 52.276 11.189 123.961 1.00 44.36 123 ALA A C 1
ATOM 697 O O . ALA A 1 123 ? 51.569 10.229 124.282 1.00 44.60 123 ALA A O 1
ATOM 699 N N . CYS A 1 124 ? 51.858 12.126 123.107 1.00 46.53 124 CYS A N 1
ATOM 700 C CA . CYS A 1 124 ? 50.550 11.991 122.456 1.00 48.89 124 CYS A CA 1
ATOM 701 C C . CYS A 1 124 ? 50.570 12.624 121.070 1.00 52.81 124 CYS A C 1
ATOM 702 O O . CYS A 1 124 ? 51.569 13.225 120.658 1.00 53.21 124 CYS A O 1
ATOM 705 N N . SER A 1 125 ? 49.453 12.505 120.356 1.00 56.60 125 SER A N 1
ATOM 706 C CA . SER A 1 125 ? 49.337 13.076 119.008 1.00 60.07 125 SER A CA 1
ATOM 707 C C . SER A 1 125 ? 48.697 14.475 119.003 1.00 61.66 125 SER A C 1
ATOM 708 O O . SER A 1 125 ? 48.288 14.970 120.097 1.00 62.54 125 SER A O 1
ATOM 711 N N . GLU B 1 37 ? 52.190 30.028 123.478 1.00 57.74 37 GLU B N 1
ATOM 712 C CA . GLU B 1 37 ? 51.729 28.692 124.024 1.00 58.42 37 GLU B CA 1
ATOM 713 C C . GLU B 1 37 ? 50.207 28.671 124.204 1.00 56.58 37 GLU B C 1
ATOM 714 O O . GLU B 1 37 ? 49.605 29.671 124.624 1.00 55.58 37 GLU B O 1
ATOM 720 N N . THR B 1 38 ? 49.612 27.515 123.906 1.00 55.50 38 THR B N 1
ATOM 721 C CA . THR B 1 38 ? 48.167 27.308 123.983 1.00 54.42 38 THR B CA 1
ATOM 722 C C . THR B 1 38 ? 47.781 25.937 124.485 1.00 53.63 38 THR B C 1
ATOM 723 O O . THR B 1 38 ? 48.172 24.922 123.884 1.00 53.70 38 THR B O 1
ATOM 727 N N . ILE B 1 39 ? 46.967 25.889 125.530 1.00 52.08 39 ILE B N 1
ATOM 728 C CA . ILE B 1 39 ? 46.616 24.596 126.043 1.00 51.32 39 ILE B CA 1
ATOM 729 C C . ILE B 1 39 ? 45.153 24.417 126.247 1.00 51.58 39 ILE B C 1
ATOM 730 O O . ILE B 1 39 ? 44.412 25.390 126.283 1.00 51.50 39 ILE B O 1
ATOM 735 N N . THR B 1 40 ? 44.729 23.163 126.360 1.00 52.91 40 THR B N 1
ATOM 736 C CA . THR B 1 40 ? 43.334 22.884 126.642 1.00 53.36 40 THR B CA 1
ATOM 737 C C . THR B 1 40 ? 43.148 21.540 127.299 1.00 54.23 40 THR B C 1
ATOM 738 O O . THR B 1 40 ? 43.965 20.626 127.122 1.00 54.16 40 THR B O 1
ATOM 742 N N . ALA B 1 41 ? 42.055 21.444 128.052 1.00 54.26 41 ALA B N 1
ATOM 743 C CA . ALA B 1 41 ? 41.678 20.228 128.715 1.00 54.89 41 ALA B CA 1
ATOM 744 C C . ALA B 1 41 ? 40.637 19.474 127.880 1.00 55.65 41 ALA B C 1
ATOM 745 O O . ALA B 1 41 ? 39.979 18.583 128.413 1.00 55.97 41 ALA B O 1
ATOM 747 N N . GLY B 1 42 ? 40.494 19.848 126.598 1.00 55.55 42 GLY B N 1
ATOM 748 C CA . GLY B 1 42 ? 39.546 19.207 125.699 1.00 54.86 42 GLY B CA 1
ATOM 749 C C . GLY B 1 42 ? 38.083 19.432 126.077 1.00 55.08 42 GLY B C 1
ATOM 750 O O . GLY B 1 42 ? 37.193 18.647 125.688 1.00 55.08 42 GLY B O 1
ATOM 751 N N . ASN B 1 43 ? 37.821 20.507 126.817 1.00 53.34 43 ASN B N 1
ATOM 752 C CA . ASN B 1 43 ? 36.464 20.835 127.242 1.00 52.34 43 ASN B CA 1
ATOM 753 C C . ASN B 1 43 ? 35.885 22.072 126.527 1.00 50.77 43 ASN B C 1
ATOM 754 O O . ASN B 1 43 ? 34.902 22.651 126.991 1.00 51.36 43 ASN B O 1
ATOM 759 N N . GLU B 1 44 ? 36.498 22.496 125.430 1.00 49.36 44 GLU B N 1
ATOM 760 C CA . GLU B 1 44 ? 36.006 23.682 124.736 1.00 47.57 44 GLU B CA 1
ATOM 761 C C . GLU B 1 44 ? 36.620 24.986 125.243 1.00 46.41 44 GLU B C 1
ATOM 762 O O . GLU B 1 44 ? 36.315 26.080 124.736 1.00 46.80 44 GLU B O 1
ATOM 763 N N . ASP B 1 45 ? 37.480 24.881 126.254 1.00 44.44 45 ASP B N 1
ATOM 764 C CA . ASP B 1 45 ? 38.150 26.033 126.818 1.00 42.86 45 ASP B CA 1
ATOM 765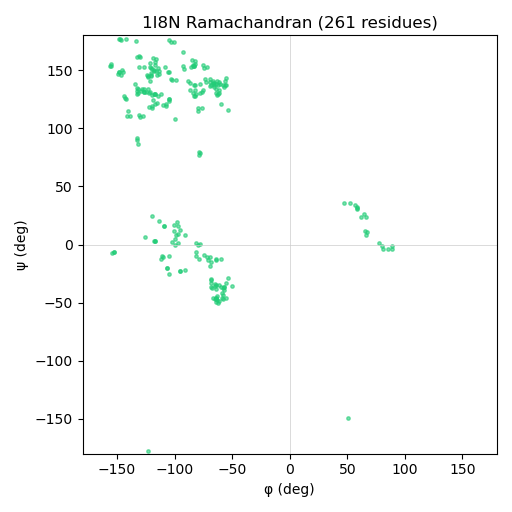 C C . ASP B 1 45 ? 39.599 25.951 126.444 1.00 41.27 45 ASP B C 1
ATOM 766 O O . ASP B 1 45 ? 40.262 24.984 126.780 1.00 41.51 45 ASP B O 1
ATOM 771 N N . CYS B 1 46 ? 40.097 26.949 125.739 1.00 39.08 46 CYS B N 1
ATOM 772 C CA . CYS B 1 46 ? 41.480 26.971 125.401 1.00 37.91 46 CYS B CA 1
ATOM 773 C C . CYS B 1 46 ? 42.162 28.126 126.104 1.00 36.54 46 CYS B C 1
ATOM 774 O O . CYS B 1 46 ? 41.556 29.176 126.353 1.00 37.37 46 CYS B O 1
ATOM 777 N N . TRP B 1 47 ? 43.434 27.941 126.424 1.00 34.27 47 TRP B N 1
ATOM 778 C CA . TRP B 1 47 ? 44.157 28.962 127.124 1.00 33.79 47 TRP B CA 1
ATOM 779 C C . TRP B 1 47 ? 45.396 29.360 126.415 1.00 34.60 47 TRP B C 1
ATOM 780 O O . TRP B 1 47 ? 46.182 28.519 125.981 1.00 36.04 47 TRP B O 1
ATOM 791 N N . SER B 1 48 ? 45.587 30.660 126.253 1.00 33.94 48 SER B N 1
ATOM 792 C CA . SER B 1 48 ? 46.822 31.032 125.625 1.00 34.85 48 SER B CA 1
ATOM 793 C C . SER B 1 48 ? 47.611 31.946 126.553 1.00 33.39 48 SER B C 1
ATOM 794 O O . SER B 1 48 ? 47.078 32.657 127.401 1.00 34.62 48 SER B O 1
ATOM 797 N N . LYS B 1 49 ? 48.905 31.894 126.388 1.00 33.17 49 LYS B N 1
ATOM 798 C CA . LYS B 1 49 ? 49.787 32.577 127.258 1.00 34.67 49 LYS B CA 1
ATOM 799 C C . LYS B 1 49 ? 50.375 33.842 126.708 1.00 35.20 49 LYS B C 1
ATOM 800 O O . LYS B 1 49 ? 50.684 33.903 125.526 1.00 34.40 49 LYS B O 1
ATOM 806 N N . ARG B 1 50 ? 50.521 34.831 127.577 1.00 33.64 50 ARG B N 1
ATOM 807 C CA . ARG B 1 50 ? 51.153 36.065 127.201 1.00 35.47 50 ARG B CA 1
ATOM 808 C C . ARG B 1 50 ? 52.181 36.432 128.304 1.00 36.48 50 ARG B C 1
ATOM 809 O O . ARG B 1 50 ? 51.860 37.068 129.325 1.00 36.55 50 ARG B O 1
ATOM 817 N N . PRO B 1 51 ? 53.433 35.989 128.119 1.00 37.10 51 PRO B N 1
ATOM 818 C CA . PRO B 1 51 ? 54.494 36.268 129.084 1.00 37.45 51 PRO B CA 1
ATOM 819 C C . PRO B 1 51 ? 54.762 37.762 129.105 1.00 38.50 51 PRO B C 1
ATOM 820 O O . PRO B 1 51 ? 54.789 38.403 128.058 1.00 38.78 51 PRO B O 1
ATOM 824 N N . GLY B 1 52 ? 54.973 38.312 130.291 1.00 38.86 52 GLY B N 1
ATOM 825 C CA . GLY B 1 52 ? 55.330 39.705 130.393 1.00 38.14 52 GLY B CA 1
ATOM 826 C C . GLY B 1 52 ? 54.233 40.736 130.286 1.00 39.68 52 GLY B C 1
ATOM 827 O O . GLY B 1 52 ? 54.528 41.953 130.395 1.00 41.64 52 GLY B O 1
ATOM 828 N N . TRP B 1 53 ? 52.993 40.287 130.081 1.00 38.25 53 TRP B N 1
ATOM 829 C CA . TRP B 1 53 ? 51.874 41.203 129.982 1.00 36.64 53 TRP B CA 1
ATOM 830 C C . TRP B 1 53 ? 51.392 41.547 131.331 1.00 36.98 53 TRP B C 1
ATOM 831 O O . TRP B 1 53 ? 51.077 40.661 132.129 1.00 37.14 53 TRP B O 1
ATOM 842 N N . LYS B 1 54 ? 51.245 42.847 131.567 1.00 36.93 54 LYS B N 1
ATOM 843 C CA . LYS B 1 54 ? 50.811 43.296 132.862 1.00 37.61 54 LYS B CA 1
ATOM 844 C C . LYS B 1 54 ? 49.795 44.424 132.850 1.00 38.43 54 LYS B C 1
ATOM 845 O O . LYS B 1 54 ? 50.110 45.542 132.473 1.00 40.25 54 LYS B O 1
ATOM 851 N N . LEU B 1 55 ? 48.573 44.123 133.236 1.00 37.35 55 LEU B N 1
ATOM 852 C CA . LEU B 1 55 ? 47.555 45.139 133.366 1.00 38.15 55 LEU B CA 1
ATOM 853 C C . LEU B 1 55 ? 47.865 45.701 134.728 1.00 40.28 55 LEU B C 1
ATOM 854 O O . LEU B 1 55 ? 48.528 45.034 135.511 1.00 41.44 55 LEU B O 1
ATOM 859 N N . PRO B 1 56 ? 47.424 46.950 135.016 1.00 41.16 56 PRO B N 1
ATOM 860 C CA . PRO B 1 56 ? 47.647 47.600 136.310 1.00 40.82 56 PRO B CA 1
ATOM 861 C C . PRO B 1 56 ? 46.697 46.965 137.303 1.00 42.22 56 PRO B C 1
ATOM 862 O O . PRO B 1 56 ? 45.619 46.512 136.922 1.00 42.28 56 PRO B O 1
ATOM 866 N N . ASP B 1 57 ? 47.069 47.006 138.583 1.00 43.47 57 ASP B N 1
ATOM 867 C CA . ASP B 1 57 ? 46.282 46.394 139.646 1.00 43.59 57 ASP B CA 1
ATOM 868 C C . ASP B 1 57 ? 44.845 46.836 139.748 1.00 43.83 57 ASP B C 1
ATOM 869 O O . ASP B 1 57 ? 43.975 46.061 140.154 1.00 42.37 57 ASP B O 1
ATOM 874 N N . ASN B 1 58 ? 44.555 48.090 139.422 1.00 44.18 58 ASN B N 1
ATOM 875 C CA . ASN B 1 58 ? 43.158 48.509 139.541 1.00 43.86 58 ASN B CA 1
ATOM 876 C C . ASN B 1 58 ? 42.246 47.839 138.492 1.00 42.62 58 ASN B C 1
ATOM 877 O O . ASN B 1 58 ? 41.033 47.929 138.586 1.00 42.55 58 ASN B O 1
ATOM 882 N N . LEU B 1 59 ? 42.829 47.157 137.501 1.00 42.18 59 LEU B N 1
ATOM 883 C CA . LEU B 1 59 ? 42.009 46.461 136.497 1.00 41.86 59 LEU B CA 1
ATOM 884 C C . LEU B 1 59 ? 41.954 44.954 136.830 1.00 42.57 59 LEU B C 1
ATOM 885 O O . LEU B 1 59 ? 41.490 44.134 136.041 1.00 42.74 59 LEU B O 1
ATOM 890 N N . LEU B 1 60 ? 42.416 44.593 138.021 1.00 43.25 60 LEU B N 1
ATOM 891 C CA . LEU B 1 60 ? 42.470 43.181 138.417 1.00 42.53 60 LEU B CA 1
ATOM 892 C C . LEU B 1 60 ? 41.875 42.909 139.781 1.00 43.79 60 LEU B C 1
ATOM 893 O O . LEU B 1 60 ? 41.815 43.787 140.629 1.00 45.44 60 LEU B O 1
ATOM 898 N N . THR B 1 61 ? 41.389 41.690 139.969 1.00 44.13 61 THR B N 1
ATOM 899 C CA . THR B 1 61 ? 40.878 41.273 141.252 1.00 44.09 61 THR B CA 1
ATOM 900 C C . THR B 1 61 ? 41.752 40.069 141.657 1.00 45.31 61 THR B C 1
ATOM 901 O O . THR B 1 61 ? 41.803 39.051 140.936 1.00 45.30 61 THR B O 1
ATOM 905 N N . LYS B 1 62 ? 42.475 40.205 142.767 1.00 45.75 62 LYS B N 1
ATOM 906 C CA . LYS B 1 62 ? 43.314 39.117 143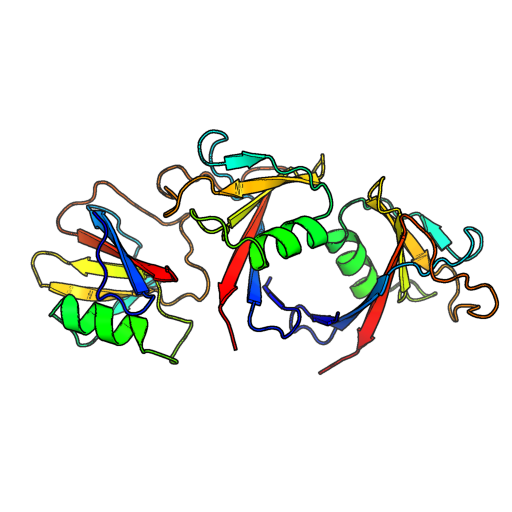.281 1.00 45.40 62 LYS B CA 1
ATOM 907 C C . LYS B 1 62 ? 42.392 37.950 143.683 1.00 43.63 62 LYS B C 1
ATOM 908 O O . LYS B 1 62 ? 41.329 38.141 144.286 1.00 43.70 62 LYS B O 1
ATOM 914 N N . THR B 1 63 ? 42.749 36.746 143.278 1.00 42.40 63 THR B N 1
ATOM 915 C CA . THR B 1 63 ? 41.951 35.581 143.652 1.00 41.19 63 THR B CA 1
ATOM 916 C C . THR B 1 63 ? 42.683 34.900 144.827 1.00 41.99 63 THR B C 1
ATOM 917 O O . THR B 1 63 ? 43.823 35.284 145.193 1.00 39.54 63 THR B O 1
ATOM 921 N N . GLU B 1 64 ? 42.032 33.882 145.379 1.00 43.50 64 GLU B N 1
ATOM 922 C CA . GLU B 1 64 ? 42.601 33.090 146.479 1.00 46.40 64 GLU B CA 1
ATOM 923 C C . GLU B 1 64 ? 43.596 32.021 145.935 1.00 45.66 64 GLU B C 1
ATOM 924 O O . GLU B 1 64 ? 44.291 31.340 146.706 1.00 46.78 64 GLU B O 1
ATOM 930 N N . PHE B 1 65 ? 43.694 31.873 144.625 1.00 43.44 65 PHE B N 1
ATOM 931 C CA . PHE B 1 65 ? 44.567 30.843 144.101 1.00 41.65 65 PHE B CA 1
ATOM 932 C C . PHE B 1 65 ? 46.015 31.134 143.875 1.00 40.67 65 PHE B C 1
ATOM 933 O O . PHE B 1 65 ? 46.361 32.200 143.401 1.00 41.48 65 PHE B O 1
ATOM 941 N N . THR B 1 66 ? 46.865 30.171 144.220 1.00 39.41 66 THR B N 1
ATOM 942 C CA . THR B 1 66 ? 48.290 30.293 143.949 1.00 39.77 66 THR B CA 1
ATOM 943 C C . THR B 1 66 ? 48.714 29.169 143.007 1.00 39.04 66 THR B C 1
ATOM 944 O O . THR B 1 66 ? 49.875 29.007 142.692 1.00 39.21 66 THR B O 1
ATOM 948 N N . SER B 1 67 ? 47.750 28.380 142.579 1.00 37.85 67 SER B N 1
ATOM 949 C CA . SER B 1 67 ? 48.004 27.334 141.570 1.00 37.21 67 SER B CA 1
ATOM 950 C C . SER B 1 67 ? 47.417 27.859 140.222 1.00 36.67 67 SER B C 1
ATOM 951 O O . SER B 1 67 ? 46.220 28.189 140.151 1.00 35.47 67 SER B O 1
ATOM 954 N N . VAL B 1 68 ? 48.226 27.938 139.175 1.00 36.80 68 VAL B N 1
ATOM 955 C CA . VAL B 1 68 ? 47.688 28.366 137.882 1.00 37.69 68 VAL B CA 1
ATOM 956 C C . VAL B 1 68 ? 46.543 27.456 137.432 1.00 38.41 68 VAL B C 1
ATOM 957 O O . VAL B 1 68 ? 45.575 27.922 136.806 1.00 38.86 68 VAL B O 1
ATOM 961 N N . ASP B 1 69 ? 46.648 26.150 137.717 1.00 37.76 69 ASP B N 1
ATOM 962 C CA . ASP B 1 69 ? 45.591 25.258 137.268 1.00 36.53 69 ASP B CA 1
ATOM 963 C C . ASP B 1 69 ? 44.329 25.601 137.942 1.00 37.16 69 ASP B C 1
ATOM 964 O O . ASP B 1 69 ? 43.278 25.674 137.290 1.00 38.49 69 ASP B O 1
ATOM 969 N N . GLU B 1 70 ? 44.397 25.796 139.251 1.00 37.26 70 GLU B N 1
ATOM 970 C CA . GLU B 1 70 ? 43.171 26.098 139.969 1.00 38.32 70 GLU B CA 1
ATOM 971 C C . GLU B 1 70 ? 42.639 27.478 139.551 1.00 36.24 70 GLU B C 1
ATOM 972 O O . GLU B 1 70 ? 41.452 27.671 139.449 1.00 36.26 70 GLU B O 1
ATOM 978 N N . CYS B 1 71 ? 43.525 28.433 139.324 1.00 35.51 71 CYS B N 1
ATOM 979 C CA . CYS B 1 71 ? 43.043 29.738 138.910 1.00 35.47 71 CYS B CA 1
ATOM 980 C C . CYS B 1 71 ? 42.315 29.604 137.550 1.00 35.19 71 CYS B C 1
ATOM 981 O O . CYS B 1 71 ? 41.176 30.052 137.400 1.00 33.95 71 CYS B O 1
ATOM 984 N N . ARG B 1 72 ? 42.967 28.959 136.585 1.00 35.22 72 ARG B N 1
ATOM 985 C CA . ARG B 1 72 ? 42.324 28.762 135.274 1.00 35.59 72 ARG B CA 1
ATOM 986 C C . ARG B 1 72 ? 41.009 28.024 135.413 1.00 36.60 72 ARG B C 1
ATOM 987 O O . ARG B 1 72 ? 40.014 28.359 134.763 1.00 36.76 72 ARG B O 1
ATOM 995 N N . LYS B 1 73 ? 40.976 27.044 136.300 1.00 37.75 73 LYS B N 1
ATOM 996 C CA . LYS B 1 73 ? 39.772 26.259 136.479 1.00 39.00 73 LYS B CA 1
ATOM 997 C C . LYS B 1 73 ? 38.664 27.166 136.975 1.00 39.21 73 LYS B C 1
ATOM 998 O O . LYS B 1 73 ? 37.520 27.097 136.519 1.00 38.83 73 LYS B O 1
ATOM 1001 N N . MET B 1 74 ? 39.003 28.005 137.932 1.00 39.89 74 MET B N 1
ATOM 1002 C CA . MET B 1 74 ? 37.994 28.896 138.479 1.00 40.96 74 MET B CA 1
ATOM 1003 C C . MET B 1 74 ? 37.471 29.803 137.365 1.00 40.48 74 MET B C 1
ATOM 1004 O O . MET B 1 74 ? 36.260 29.921 137.165 1.00 40.30 74 MET B O 1
ATOM 1009 N N . CYS B 1 75 ? 38.404 30.394 136.622 1.00 40.67 75 CYS B N 1
ATOM 1010 C CA . CYS B 1 75 ? 38.066 31.293 135.545 1.00 40.87 75 CYS B CA 1
ATOM 1011 C C . CYS B 1 75 ? 37.142 30.611 134.552 1.00 43.19 75 CYS B C 1
ATOM 1012 O O . CYS B 1 75 ? 36.145 31.203 134.156 1.00 43.43 75 CYS B O 1
ATOM 1015 N N . GLU B 1 76 ? 37.435 29.377 134.149 1.00 44.89 76 GLU B N 1
ATOM 1016 C CA . GLU B 1 76 ? 36.551 28.724 133.192 1.00 48.28 76 GLU B CA 1
ATOM 1017 C C . GLU B 1 76 ? 35.168 28.495 133.743 1.00 51.05 76 GLU B C 1
ATOM 1018 O O . GLU B 1 76 ? 34.186 28.539 133.006 1.00 51.35 76 GLU B O 1
ATOM 1024 N N . GLU B 1 77 ? 35.097 28.213 135.031 1.00 55.58 77 GLU B N 1
ATOM 1025 C CA . GLU B 1 77 ? 33.824 27.878 135.650 1.00 60.81 77 GLU B CA 1
ATOM 1026 C C . GLU B 1 77 ? 33.026 29.002 136.240 1.00 63.63 77 GLU B C 1
ATOM 1027 O O . GLU B 1 77 ? 31.812 28.860 136.406 1.00 64.21 77 GLU B O 1
ATOM 1033 N N . SER B 1 78 ? 33.690 30.109 136.557 1.00 66.24 78 SER B N 1
ATOM 1034 C CA . SER B 1 78 ? 32.977 31.215 137.167 1.00 69.01 78 SER B CA 1
ATOM 1035 C C . SER B 1 78 ? 31.834 31.630 136.262 1.00 70.24 78 SER B C 1
ATOM 1036 O O . SER B 1 78 ? 31.979 31.695 135.029 1.00 70.77 78 SER B O 1
ATOM 1039 N N . ALA B 1 79 ? 30.678 31.856 136.870 1.00 71.82 79 ALA B N 1
ATOM 1040 C CA . ALA B 1 79 ? 29.516 32.296 136.111 1.00 73.29 79 ALA B CA 1
ATOM 1041 C C . ALA B 1 79 ? 29.089 33.666 136.670 1.00 74.06 79 ALA B C 1
ATOM 1042 O O . ALA B 1 79 ? 27.929 34.080 136.568 1.00 74.50 79 ALA B O 1
ATOM 1044 N N . VAL B 1 80 ? 30.055 34.361 137.264 1.00 74.14 80 VAL B N 1
ATOM 1045 C CA . VAL B 1 80 ? 29.825 35.688 137.808 1.00 73.94 80 VAL B CA 1
ATOM 1046 C C . VAL B 1 80 ? 30.327 36.774 136.813 1.00 72.67 80 VAL B C 1
ATOM 1047 O O . VAL B 1 80 ? 31.544 36.915 136.621 1.00 72.78 80 VAL B O 1
ATOM 1051 N N . GLU B 1 81 ? 29.403 37.501 136.157 1.00 70.51 81 GLU B N 1
ATOM 1052 C CA . GLU B 1 81 ? 29.778 38.596 135.226 1.00 68.03 81 GLU B CA 1
ATOM 1053 C C . GLU B 1 81 ? 30.146 39.771 136.150 1.00 64.51 81 GLU B C 1
ATOM 1054 O O . GLU B 1 81 ? 29.450 39.988 137.148 1.00 64.52 81 GLU B O 1
ATOM 1060 N N . PRO B 1 82 ? 31.239 40.537 135.843 1.00 60.48 82 PRO B N 1
ATOM 1061 C CA . PRO B 1 82 ? 32.175 40.427 134.708 1.00 55.89 82 PRO B CA 1
ATOM 1062 C C . PRO B 1 82 ? 32.797 39.038 134.553 1.00 51.82 82 PRO B C 1
ATOM 1063 O O . PRO B 1 82 ? 33.521 38.570 135.436 1.00 50.81 82 PRO B O 1
ATOM 1067 N N . SER B 1 83 ? 32.497 38.387 133.442 1.00 48.11 83 SER B N 1
ATOM 1068 C CA . SER B 1 83 ? 33.047 37.082 133.155 1.00 44.77 83 SER B CA 1
ATOM 1069 C C . SER B 1 83 ? 34.551 37.159 133.188 1.00 41.58 83 SER B C 1
ATOM 1070 O O . SER B 1 83 ? 35.174 38.126 132.740 1.00 40.83 83 SER B O 1
ATOM 1073 N N . CYS B 1 84 ? 35.122 36.108 133.744 1.00 38.80 84 CYS B N 1
ATOM 1074 C CA . CYS B 1 84 ? 36.565 35.957 133.878 1.00 36.07 84 CYS B CA 1
ATOM 1075 C C . CYS B 1 84 ? 37.142 35.546 132.542 1.00 33.48 84 CYS B C 1
ATOM 1076 O O . CYS B 1 84 ? 36.615 34.647 131.947 1.00 34.41 84 CYS B O 1
ATOM 1079 N N . TYR B 1 85 ? 38.192 36.188 132.031 1.00 31.26 85 TYR B N 1
ATOM 1080 C CA . TYR B 1 85 ? 38.743 35.669 130.777 1.00 31.02 85 TYR B CA 1
ATOM 1081 C C . TYR B 1 85 ? 40.220 35.977 130.631 1.00 30.35 85 TYR B C 1
ATOM 1082 O O . TYR B 1 85 ? 40.897 35.531 129.685 1.00 30.90 85 TYR B O 1
ATOM 1091 N N . ILE B 1 86 ? 40.738 36.755 131.557 1.00 29.26 86 ILE B N 1
ATOM 1092 C CA . ILE B 1 86 ? 42.153 37.090 131.508 1.00 29.63 86 ILE B CA 1
ATOM 1093 C C . ILE B 1 86 ? 42.702 36.866 132.925 1.00 32.00 86 ILE B C 1
ATOM 1094 O O . ILE B 1 86 ? 42.099 37.331 133.914 1.00 32.65 86 ILE B O 1
ATOM 1099 N N . LEU B 1 87 ? 43.832 36.166 133.036 1.00 31.27 87 LEU B N 1
ATOM 1100 C CA . LEU B 1 87 ? 44.404 35.948 134.351 1.00 31.63 87 LEU B CA 1
ATOM 1101 C C . LEU B 1 87 ? 45.784 36.500 134.275 1.00 31.28 87 LEU B C 1
ATOM 1102 O O . LEU B 1 87 ? 46.435 36.423 133.211 1.00 30.86 87 LEU B O 1
ATOM 1107 N N . GLN B 1 88 ? 46.251 37.070 135.384 1.00 31.50 88 GLN B N 1
ATOM 1108 C CA . GLN B 1 88 ? 47.596 37.615 135.364 1.00 32.66 88 GLN B CA 1
ATOM 1109 C C . GLN B 1 88 ? 48.252 36.980 136.611 1.00 34.38 88 GLN B C 1
ATOM 1110 O O . GLN B 1 88 ? 47.686 36.958 137.713 1.00 33.50 88 GLN B O 1
ATOM 1116 N N . ILE B 1 89 ? 49.435 36.450 136.413 1.00 35.38 89 ILE B N 1
ATOM 1117 C CA . ILE B 1 89 ? 50.082 35.735 137.501 1.00 37.26 89 ILE B CA 1
ATOM 1118 C C . ILE B 1 89 ? 51.369 36.383 137.889 1.00 37.94 89 ILE B C 1
ATOM 1119 O O . ILE B 1 89 ? 52.205 36.670 137.012 1.00 36.91 89 ILE B O 1
ATOM 1124 N N . ASN B 1 90 ? 51.532 36.631 139.188 1.00 38.85 90 ASN B N 1
ATOM 1125 C CA . ASN B 1 90 ? 52.831 37.151 139.660 1.00 40.48 90 ASN B CA 1
ATOM 1126 C C . ASN B 1 90 ? 53.710 35.873 139.622 1.00 40.93 90 ASN B C 1
ATOM 1127 O O . ASN B 1 90 ? 53.410 34.919 140.324 1.00 41.00 90 ASN B O 1
ATOM 1132 N N . THR B 1 91 ? 54.762 35.823 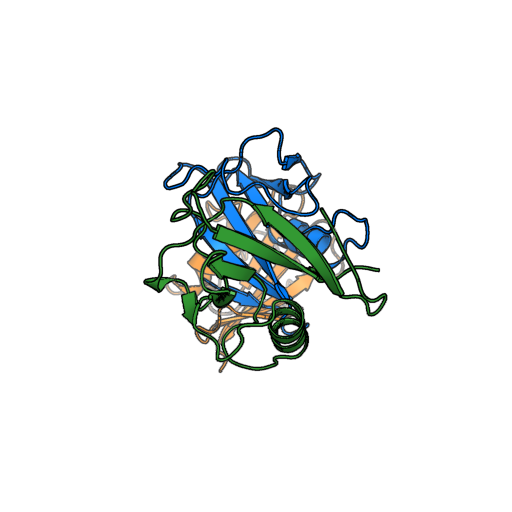138.828 1.00 42.09 91 THR B N 1
ATOM 1133 C CA . THR B 1 91 ? 55.498 34.582 138.782 1.00 43.77 91 THR B CA 1
ATOM 1134 C C . THR B 1 91 ? 56.498 34.345 139.911 1.00 47.12 91 THR B C 1
ATOM 1135 O O . THR B 1 91 ? 57.205 33.348 139.905 1.00 47.06 91 THR B O 1
ATOM 1139 N N . GLU B 1 92 ? 56.619 35.246 140.874 1.00 49.21 92 GLU B N 1
ATOM 1140 C CA . GLU B 1 92 ? 57.524 34.855 141.920 1.00 50.93 92 GLU B CA 1
ATOM 1141 C C . GLU B 1 92 ? 56.702 34.498 143.109 1.00 49.99 92 GLU B C 1
ATOM 1142 O O . GLU B 1 92 ? 57.143 33.713 143.933 1.00 51.78 92 GLU B O 1
ATOM 1148 N N . THR B 1 93 ? 55.463 34.969 143.176 1.00 48.74 93 THR B N 1
ATOM 1149 C CA . THR B 1 93 ? 54.635 34.593 144.319 1.00 46.36 93 THR B CA 1
ATOM 1150 C C . THR B 1 93 ? 53.502 33.645 143.924 1.00 45.27 93 THR B C 1
ATOM 1151 O O . THR B 1 93 ? 52.802 33.089 144.797 1.00 43.68 93 THR B O 1
ATOM 1155 N N . ASN B 1 94 ? 53.297 33.484 142.611 1.00 43.40 94 ASN B N 1
ATOM 1156 C CA . ASN B 1 94 ? 52.218 32.644 142.079 1.00 41.92 94 ASN B CA 1
ATOM 1157 C C . ASN B 1 94 ? 50.847 33.209 142.384 1.00 40.80 94 ASN B C 1
ATOM 1158 O O . ASN B 1 94 ? 49.834 32.526 142.230 1.00 41.43 94 ASN B O 1
ATOM 1163 N N . GLU B 1 95 ? 50.780 34.446 142.860 1.00 40.42 95 GLU B N 1
ATOM 1164 C CA . GLU B 1 95 ? 49.448 35.000 143.104 1.00 40.91 95 GLU B CA 1
ATOM 1165 C C . GLU B 1 95 ? 48.787 35.196 141.735 1.00 38.95 95 GLU B C 1
ATOM 1166 O O . GLU B 1 95 ? 49.420 35.624 140.756 1.00 37.47 95 GLU B O 1
ATOM 1172 N N . CYS B 1 96 ? 47.530 34.828 141.678 1.00 38.79 96 CYS B N 1
ATOM 1173 C CA . CYS B 1 96 ? 46.789 34.874 140.451 1.00 39.39 96 CYS B CA 1
ATOM 1174 C C . CYS B 1 96 ? 45.666 35.902 140.518 1.00 39.51 96 CYS B C 1
ATOM 1175 O O . CYS B 1 96 ? 44.833 35.877 141.447 1.00 40.30 96 CYS B O 1
ATOM 1178 N N . TYR B 1 97 ? 45.638 36.789 139.524 1.00 40.37 97 TYR B N 1
ATOM 1179 C CA . TYR B 1 97 ? 44.594 37.832 139.452 1.00 39.32 97 TYR B CA 1
ATOM 1180 C C . TYR B 1 97 ? 43.775 37.652 138.173 1.00 39.02 97 TYR B C 1
ATOM 1181 O O . TYR B 1 97 ? 44.295 37.199 137.128 1.00 37.55 97 TYR B O 1
ATOM 1190 N N . ARG B 1 98 ? 42.509 38.045 138.262 1.00 37.69 98 ARG B N 1
ATOM 1191 C CA . ARG B 1 98 ? 41.586 37.980 137.149 1.00 38.12 98 ARG B CA 1
ATOM 1192 C C . ARG B 1 98 ? 41.121 39.409 136.778 1.00 37.20 98 ARG B C 1
ATOM 1193 O O . ARG B 1 98 ? 41.152 40.352 137.587 1.00 34.72 98 ARG B O 1
ATOM 1201 N N . ASN B 1 99 ? 40.684 39.546 135.542 1.00 36.25 99 ASN B N 1
ATOM 1202 C CA . ASN B 1 99 ? 40.202 40.833 135.060 1.00 35.59 99 ASN B CA 1
ATOM 1203 C C . ASN B 1 99 ? 38.997 41.248 135.887 1.00 36.15 99 ASN B C 1
ATOM 1204 O O . ASN B 1 99 ? 38.106 40.414 136.172 1.00 35.94 99 ASN B O 1
ATOM 1209 N N . ASN B 1 100 ? 38.984 42.501 136.342 1.00 36.10 100 ASN B N 1
ATOM 1210 C CA . ASN B 1 100 ? 37.781 42.937 137.075 1.00 37.14 100 ASN B CA 1
ATOM 1211 C C . ASN B 1 100 ? 36.828 43.700 136.119 1.00 37.33 100 ASN B C 1
ATOM 1212 O O . ASN B 1 100 ? 35.756 44.145 136.530 1.00 38.80 100 ASN B O 1
ATOM 1217 N N . GLU B 1 101 ? 37.193 43.830 134.839 1.00 36.06 101 GLU B N 1
ATOM 1218 C CA . GLU B 1 101 ? 36.285 44.517 133.894 1.00 34.88 101 GLU B CA 1
ATOM 1219 C C . GLU B 1 101 ? 35.602 43.545 132.955 1.00 33.36 101 GLU B C 1
ATOM 1220 O O . GLU B 1 101 ? 36.189 42.529 132.587 1.00 33.48 101 GLU B O 1
ATOM 1226 N N . GLY B 1 102 ? 34.377 43.844 132.536 1.00 33.27 102 GLY B N 1
ATOM 1227 C CA . GLY B 1 102 ? 33.711 42.991 131.552 1.00 29.88 102 GLY B CA 1
ATOM 1228 C C . GLY B 1 102 ? 34.507 43.076 130.243 1.00 30.43 102 GLY B C 1
ATOM 1229 O O . GLY B 1 102 ? 34.630 42.088 129.512 1.00 32.17 102 GLY B O 1
ATOM 1230 N N . ASP B 1 103 ? 35.082 44.239 129.948 1.00 29.96 103 ASP B N 1
ATOM 1231 C CA . ASP B 1 103 ? 35.875 44.402 128.729 1.00 30.99 103 ASP B CA 1
ATOM 1232 C C . ASP B 1 103 ? 37.163 45.048 129.166 1.00 32.27 103 ASP B C 1
ATOM 1233 O O . ASP B 1 103 ? 37.199 46.215 129.570 1.00 33.32 103 ASP B O 1
ATOM 1238 N N . VAL B 1 104 ? 38.240 44.290 129.074 1.00 32.21 104 VAL B N 1
ATOM 1239 C CA . VAL B 1 104 ? 39.499 44.767 129.575 1.00 30.70 104 VAL B CA 1
ATOM 1240 C C . VAL B 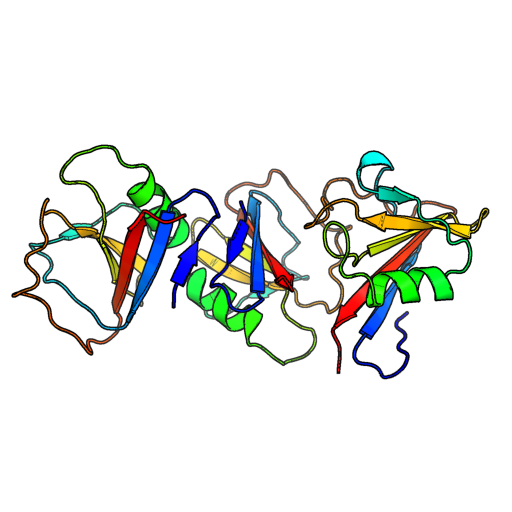1 104 ? 40.050 45.980 128.879 1.00 32.34 104 VAL B C 1
ATOM 1241 O O . VAL B 1 104 ? 40.183 46.012 127.649 1.00 32.58 104 VAL B O 1
ATOM 1245 N N . THR B 1 105 ? 40.439 46.963 129.685 1.00 31.46 105 THR B N 1
ATOM 1246 C CA . THR B 1 105 ? 40.990 48.165 129.133 1.00 31.46 105 THR B CA 1
ATOM 1247 C C . THR B 1 105 ? 42.438 47.954 128.733 1.00 33.12 105 THR B C 1
ATOM 1248 O O . THR B 1 105 ? 43.353 48.383 129.435 1.00 34.84 105 THR B O 1
ATOM 1252 N N . TRP B 1 106 ? 42.642 47.339 127.569 1.00 33.56 106 TRP B N 1
ATOM 1253 C CA . TRP B 1 106 ? 43.973 47.040 127.091 1.00 33.63 106 TRP B CA 1
ATOM 1254 C C . TRP B 1 106 ? 44.836 48.229 126.810 1.00 35.55 106 TRP B C 1
ATOM 1255 O O . TRP B 1 106 ? 46.040 48.085 126.564 1.00 35.59 106 TRP B O 1
ATOM 1266 N N . SER B 1 107 ? 44.236 49.404 126.779 1.00 36.45 107 SER B N 1
ATOM 1267 C CA . SER B 1 107 ? 45.035 50.564 126.505 1.00 37.21 107 SER B CA 1
ATOM 1268 C C . SER B 1 107 ? 45.962 50.812 127.702 1.00 38.08 107 SER B C 1
ATOM 1269 O O . SER B 1 107 ? 46.972 51.528 127.552 1.00 39.09 107 SER B O 1
ATOM 1272 N N . SER B 1 108 ? 45.636 50.232 128.863 1.00 38.30 108 SER B N 1
ATOM 1273 C CA . SER B 1 108 ? 46.472 50.391 130.061 1.00 39.27 108 SER B CA 1
ATOM 1274 C C . SER B 1 108 ? 47.531 49.296 130.192 1.00 39.70 108 SER B C 1
ATOM 1275 O O . SER B 1 108 ? 48.184 49.199 131.244 1.00 41.18 108 SER B O 1
ATOM 1278 N N . LEU B 1 109 ? 47.681 48.474 129.159 1.00 38.95 109 LEU B N 1
ATOM 1279 C CA . LEU B 1 109 ? 48.603 47.363 129.159 1.00 38.71 109 LEU B CA 1
ATOM 1280 C C . LEU B 1 109 ? 50.074 47.712 129.056 1.00 40.45 109 LEU B C 1
ATOM 1281 O O . LEU B 1 109 ? 50.455 48.590 128.257 1.00 41.04 109 LEU B O 1
ATOM 1286 N N . GLN B 1 110 ? 50.896 46.981 129.823 1.00 40.90 110 GLN B N 1
ATOM 1287 C CA . GLN B 1 110 ? 52.344 47.148 129.779 1.00 40.34 110 GLN B CA 1
ATOM 1288 C C . GLN B 1 110 ? 52.771 45.758 129.391 1.00 40.42 110 GLN B C 1
ATOM 1289 O O . GLN B 1 110 ? 52.149 44.779 129.816 1.00 40.64 110 GLN B O 1
ATOM 1295 N N . TYR B 1 111 ? 53.765 45.654 128.528 1.00 40.47 111 TYR B N 1
ATOM 1296 C CA . TYR B 1 111 ? 54.226 44.341 128.066 1.00 41.63 111 TYR B CA 1
ATOM 1297 C C . TYR B 1 111 ? 55.720 44.276 128.397 1.00 41.88 111 TYR B C 1
ATOM 1298 O O . TYR B 1 111 ? 56.266 45.222 128.979 1.00 42.18 111 TYR B O 1
ATOM 1307 N N . ASP B 1 112 ? 56.350 43.165 128.014 1.00 43.73 112 ASP B N 1
ATOM 1308 C CA . ASP B 1 112 ? 57.780 42.902 128.269 1.00 44.93 112 ASP B CA 1
ATOM 1309 C C . ASP B 1 112 ? 58.063 43.222 129.728 1.00 44.96 112 ASP B C 1
ATOM 1310 O O . ASP B 1 112 ? 59.103 43.769 130.039 1.00 47.11 112 ASP B O 1
ATOM 1315 N N . GLN B 1 113 ? 57.122 42.952 130.616 1.00 45.01 113 GLN B N 1
ATOM 1316 C CA . GLN B 1 113 ? 57.363 43.222 132.013 1.00 45.05 113 GLN B CA 1
ATOM 1317 C C . GLN B 1 113 ? 57.916 41.957 132.694 1.00 46.24 113 GLN B C 1
ATOM 1318 O O . GLN B 1 113 ? 57.627 40.803 132.288 1.00 46.83 113 GLN B O 1
ATOM 1324 N N . PRO B 1 114 ? 58.676 42.153 133.775 1.00 45.58 114 PRO B N 1
ATOM 1325 C CA . PRO B 1 114 ? 59.258 41.013 134.492 1.00 44.22 114 PRO B CA 1
ATOM 1326 C C . PRO B 1 114 ? 58.333 40.373 135.504 1.00 43.23 114 PRO B C 1
ATOM 1327 O O . PRO B 1 114 ? 57.423 41.022 136.022 1.00 43.04 114 PRO B O 1
ATOM 1331 N N . ASN B 1 115 ? 58.563 39.084 135.771 1.00 42.49 115 ASN B N 1
ATOM 1332 C CA . ASN B 1 115 ? 57.814 38.362 136.790 1.00 41.55 115 ASN B CA 1
ATOM 1333 C C . ASN B 1 115 ? 56.333 38.335 136.639 1.00 40.70 115 ASN B C 1
ATOM 1334 O O . ASN B 1 115 ? 55.575 38.305 137.653 1.00 40.55 115 ASN B O 1
ATOM 1339 N N . VAL B 1 116 ? 55.880 38.313 135.399 1.00 39.16 116 VAL B N 1
ATOM 1340 C CA . VAL B 1 116 ? 54.442 38.287 135.245 1.00 37.67 116 VAL B CA 1
ATOM 1341 C C . VAL B 1 116 ? 54.069 37.549 133.991 1.00 36.69 116 VAL B C 1
ATOM 1342 O O . VAL B 1 116 ? 54.821 37.514 133.016 1.00 36.60 116 VAL B O 1
ATOM 1346 N N . VAL B 1 117 ? 52.944 36.872 134.038 1.00 35.84 117 VAL B N 1
ATOM 1347 C CA . VAL B 1 117 ? 52.507 36.181 132.849 1.00 35.50 117 VAL B CA 1
ATOM 1348 C C . VAL B 1 117 ? 50.976 36.249 132.807 1.00 34.78 117 VAL B C 1
ATOM 1349 O O . VAL B 1 117 ? 50.314 36.337 133.872 1.00 35.18 117 VAL B O 1
ATOM 1353 N N . GLN B 1 118 ? 50.407 36.286 131.594 1.00 32.97 118 GLN B N 1
ATOM 1354 C CA . GLN B 1 118 ? 48.957 36.297 131.528 1.00 31.26 118 GLN B CA 1
ATOM 1355 C C . GLN B 1 118 ? 48.492 35.063 130.858 1.00 30.23 118 GLN B C 1
ATOM 1356 O O . GLN B 1 118 ? 49.196 34.509 130.018 1.00 30.33 118 GLN B O 1
ATOM 1362 N N . TRP B 1 119 ? 47.311 34.609 131.242 1.00 30.86 119 TRP B N 1
ATOM 1363 C CA . TRP B 1 119 ? 46.719 33.482 130.585 1.00 31.02 119 TRP B CA 1
ATOM 1364 C C . TRP B 1 119 ? 45.357 33.983 130.087 1.00 31.94 119 TRP B C 1
ATOM 1365 O O . TRP B 1 119 ? 44.608 34.616 130.838 1.00 30.98 119 TRP B O 1
ATOM 1376 N N . HIS B 1 120 ? 45.036 33.669 128.830 1.00 31.11 120 HIS B N 1
ATOM 1377 C CA . HIS B 1 120 ? 43.779 34.147 128.222 1.00 29.73 120 HIS B CA 1
ATOM 1378 C C . HIS B 1 120 ? 42.865 33.005 127.862 1.00 30.50 120 HIS B C 1
ATOM 1379 O O . HIS B 1 120 ? 43.230 32.129 127.083 1.00 32.22 120 HIS B O 1
ATOM 1386 N N . LEU B 1 121 ? 41.676 33.009 128.440 1.00 30.55 121 LEU B N 1
ATOM 1387 C CA . LEU B 1 121 ? 40.708 32.000 128.140 1.00 33.21 121 LEU B CA 1
ATOM 1388 C C . LEU B 1 121 ? 39.979 32.340 126.821 1.00 34.79 121 LEU B C 1
ATOM 1389 O O . LEU B 1 121 ? 39.534 33.462 126.638 1.00 35.23 121 LEU B O 1
ATOM 1394 N N . HIS B 1 122 ? 39.906 31.378 125.906 1.00 36.35 122 HIS B N 1
ATOM 1395 C CA .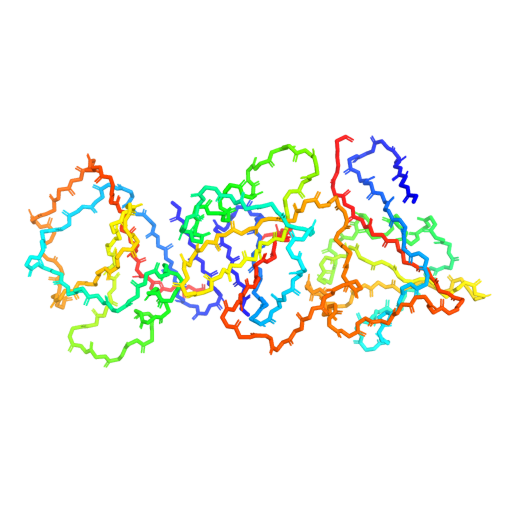 HIS B 1 122 ? 39.188 31.556 124.657 1.00 37.23 122 HIS B CA 1
ATOM 1396 C C . HIS B 1 122 ? 38.376 30.298 124.468 1.00 38.93 122 HIS B C 1
ATOM 1397 O O . HIS B 1 122 ? 38.845 29.190 124.711 1.00 37.98 122 HIS B O 1
ATOM 1404 N N . ALA B 1 123 ? 37.133 30.475 124.032 1.00 42.27 123 ALA B N 1
ATOM 1405 C CA . ALA B 1 123 ? 36.236 29.339 123.780 1.00 44.10 123 ALA B CA 1
ATOM 1406 C C . ALA B 1 123 ? 36.854 28.674 122.557 1.00 45.05 123 ALA B C 1
ATOM 1407 O O . ALA B 1 123 ? 37.369 29.344 121.687 1.00 45.15 123 ALA B O 1
ATOM 1409 N N . CYS B 1 124 ? 36.880 27.361 122.506 1.00 47.04 124 CYS B N 1
ATOM 1410 C CA . CYS B 1 124 ? 37.478 26.705 121.346 1.00 49.85 124 CYS B CA 1
ATOM 1411 C C . CYS B 1 124 ? 36.762 25.399 121.054 1.00 53.11 124 CYS B C 1
ATOM 1412 O O . CYS B 1 124 ? 35.861 24.992 121.802 1.00 53.33 124 CYS B O 1
ATOM 1415 N N . SER B 1 125 ? 37.177 24.740 119.977 1.00 56.60 125 SER B N 1
ATOM 1416 C CA . SER B 1 125 ? 36.580 23.456 119.594 1.00 60.26 125 SER B CA 1
ATOM 1417 C C . SER B 1 125 ? 37.366 22.249 120.148 1.00 62.15 125 SER B C 1
ATOM 1418 O O . SER B 1 125 ? 38.455 22.432 120.781 1.00 62.85 125 SER B O 1
ATOM 1421 N N . GLU C 1 37 ? 65.903 -5.373 135.577 1.00 55.65 37 GLU C N 1
ATOM 1422 C CA . GLU C 1 37 ? 66.412 -5.672 134.182 1.00 56.06 37 GLU C CA 1
ATOM 1423 C C . GLU C 1 37 ? 65.878 -4.656 133.164 1.00 53.76 37 GLU C C 1
ATOM 1424 O O . GLU C 1 37 ? 64.716 -4.240 133.245 1.00 52.06 37 GLU C O 1
ATOM 1430 N N . THR C 1 38 ? 66.738 -4.295 132.213 1.00 52.16 38 THR C N 1
ATOM 1431 C CA . THR C 1 38 ? 66.442 -3.320 131.170 1.00 51.55 38 THR C CA 1
ATOM 1432 C C . THR C 1 38 ? 67.051 -3.682 129.833 1.00 51.41 38 THR C C 1
ATOM 1433 O O . THR C 1 38 ? 68.280 -3.884 129.723 1.00 51.68 38 THR C O 1
ATOM 1437 N N . ILE C 1 39 ? 66.228 -3.728 128.801 1.00 49.48 39 ILE C N 1
ATOM 1438 C CA . ILE C 1 39 ? 66.799 -4.055 127.527 1.00 49.32 39 ILE C CA 1
ATOM 1439 C C . ILE C 1 39 ? 66.425 -3.124 126.429 1.00 49.11 39 ILE C C 1
ATOM 1440 O O . ILE C 1 39 ? 65.456 -2.371 126.541 1.00 47.92 39 ILE C O 1
ATOM 1445 N N . THR C 1 40 ? 67.203 -3.158 125.357 1.00 50.12 40 THR C N 1
ATOM 1446 C CA . THR C 1 40 ? 66.850 -2.343 124.205 1.00 52.19 40 THR C CA 1
ATOM 1447 C C . THR C 1 40 ? 67.412 -2.896 122.945 1.00 52.68 40 THR C C 1
ATOM 1448 O O . THR C 1 40 ? 68.394 -3.641 122.972 1.00 51.75 40 THR C O 1
ATOM 1452 N N . ALA C 1 41 ? 66.750 -2.543 121.840 1.00 53.53 41 ALA C N 1
ATOM 1453 C CA . ALA C 1 41 ? 67.160 -2.962 120.521 1.00 54.08 41 ALA C CA 1
ATOM 1454 C C . ALA C 1 41 ? 67.916 -1.814 119.856 1.00 54.78 41 ALA C C 1
ATOM 1455 O O . ALA C 1 41 ? 68.090 -1.832 118.649 1.00 55.93 41 ALA C O 1
ATOM 1457 N N . GLY C 1 42 ? 68.369 -0.839 120.649 1.00 54.70 42 GLY C N 1
ATOM 1458 C CA . GLY C 1 42 ? 69.078 0.315 120.112 1.00 54.16 42 GLY C CA 1
ATOM 1459 C C . GLY C 1 42 ? 68.242 1.216 119.187 1.00 54.34 42 GLY C C 1
ATOM 1460 O O . GLY C 1 42 ? 68.800 1.912 118.322 1.00 54.54 42 GLY C O 1
ATOM 1461 N N . ASN C 1 43 ? 66.915 1.220 119.356 1.00 52.94 43 ASN C N 1
ATOM 1462 C CA . ASN C 1 43 ? 66.022 2.029 118.509 1.00 50.91 43 ASN C CA 1
ATOM 1463 C C . ASN C 1 43 ? 65.328 3.146 119.291 1.00 49.52 43 ASN C C 1
ATOM 1464 O O . ASN C 1 43 ? 64.282 3.636 118.855 1.00 49.36 43 ASN C O 1
ATOM 1469 N N . GLU C 1 44 ? 65.875 3.524 120.451 1.00 47.68 44 GLU C N 1
ATOM 1470 C CA . GLU C 1 44 ? 65.246 4.560 121.261 1.00 45.90 44 GLU C CA 1
ATOM 1471 C C . GLU C 1 44 ? 64.141 4.033 122.191 1.00 44.54 44 GLU C C 1
ATOM 1472 O O . GLU C 1 44 ? 63.528 4.791 122.976 1.00 45.22 44 GLU C O 1
ATOM 1473 N N . ASP C 1 45 ? 63.846 2.743 122.088 1.00 42.52 45 ASP C N 1
ATOM 1474 C CA . ASP C 1 45 ? 62.841 2.128 122.950 1.00 40.65 45 ASP C CA 1
ATOM 1475 C C . ASP C 1 45 ? 63.545 1.245 123.958 1.00 39.32 45 ASP C C 1
ATOM 1476 O O . ASP C 1 45 ? 64.225 0.297 123.584 1.00 39.38 45 ASP C O 1
ATOM 1481 N N . CYS C 1 46 ? 63.393 1.550 125.226 1.00 37.51 46 CYS C N 1
ATOM 1482 C CA . CYS C 1 46 ? 63.984 0.713 126.223 1.00 35.95 46 CYS C CA 1
ATOM 1483 C C . CYS C 1 46 ? 62.892 0.027 127.032 1.00 34.32 46 CYS C C 1
ATOM 1484 O O . CYS C 1 46 ? 61.821 0.601 127.292 1.00 34.42 46 CYS C O 1
ATOM 1487 N N . TRP C 1 47 ? 63.186 -1.203 127.460 1.00 32.43 47 TRP C N 1
ATOM 1488 C CA . TRP C 1 47 ? 62.231 -1.964 128.222 1.00 31.33 47 TRP C CA 1
ATOM 1489 C C . TRP C 1 47 ? 62.699 -2.345 129.603 1.00 31.76 47 TRP C C 1
ATOM 1490 O O . TRP C 1 47 ? 63.801 -2.900 129.768 1.00 32.01 47 TRP C O 1
ATOM 1501 N N . SER C 1 48 ? 61.889 -2.063 130.609 1.00 29.05 48 SER C N 1
ATOM 1502 C CA . SER C 1 48 ? 62.320 -2.488 131.902 1.00 31.36 48 SER C CA 1
ATOM 1503 C C . SER C 1 48 ? 61.302 -3.437 132.500 1.00 31.13 48 SER C C 1
ATOM 1504 O O . SER C 1 48 ? 60.099 -3.368 132.251 1.00 31.07 48 SER C O 1
ATOM 1507 N N . LYS C 1 49 ? 61.828 -4.360 133.273 1.00 31.54 49 LYS C N 1
ATOM 1508 C CA . LYS C 1 49 ? 61.051 -5.429 133.810 1.00 31.94 49 LYS C CA 1
ATOM 1509 C C . LYS C 1 49 ? 60.597 -5.253 135.217 1.00 32.77 49 LYS C C 1
ATOM 1510 O O . LYS C 1 49 ? 61.345 -4.711 136.027 1.00 31.24 49 LYS C O 1
ATOM 1516 N N . ARG C 1 50 ? 59.364 -5.685 135.492 1.00 31.25 50 ARG C N 1
ATOM 1517 C CA . ARG C 1 50 ? 58.833 -5.679 136.850 1.00 31.40 50 ARG C CA 1
ATOM 1518 C C . ARG C 1 50 ? 58.198 -7.020 137.170 1.00 31.25 50 ARG C C 1
ATOM 1519 O O . ARG C 1 50 ? 57.005 -7.224 136.969 1.00 30.58 50 ARG C O 1
ATOM 1527 N N . PRO C 1 51 ? 59.012 -7.966 137.643 1.00 32.09 51 PRO C N 1
ATOM 1528 C CA . PRO C 1 51 ? 58.552 -9.312 138.016 1.00 32.59 51 PRO C CA 1
ATOM 1529 C C . PRO C 1 51 ? 57.528 -9.186 139.123 1.00 31.81 51 PRO C C 1
ATOM 1530 O O . PRO C 1 51 ? 57.721 -8.387 140.015 1.00 30.44 51 PRO C O 1
ATOM 1534 N N . GLY C 1 52 ? 56.455 -9.971 139.048 1.00 31.82 52 GLY C N 1
ATOM 1535 C CA . GLY C 1 52 ? 55.455 -9.979 140.094 1.00 31.09 52 GLY C CA 1
ATOM 1536 C C . GLY C 1 52 ? 54.429 -8.879 140.084 1.00 32.49 52 GLY C C 1
ATOM 1537 O O . GLY C 1 52 ? 53.521 -8.915 140.895 1.00 33.20 52 GLY C O 1
ATOM 1538 N N . TRP C 1 53 ? 54.547 -7.919 139.163 1.00 32.01 53 TRP C N 1
ATOM 1539 C CA . TRP C 1 53 ? 53.556 -6.844 139.115 1.00 31.99 53 TRP C CA 1
ATOM 1540 C C . TRP C 1 53 ? 52.332 -7.284 138.368 1.00 32.70 53 TRP C C 1
ATOM 1541 O O . TRP C 1 53 ? 52.418 -7.822 137.256 1.00 32.63 53 TRP C O 1
ATOM 1552 N N . LYS C 1 54 ? 51.181 -7.012 138.952 1.00 34.13 54 LYS C N 1
ATOM 1553 C CA . LYS C 1 54 ? 49.944 -7.415 138.332 1.00 34.02 54 LYS C CA 1
ATOM 1554 C C . LYS C 1 54 ? 48.811 -6.418 138.466 1.00 34.12 54 LYS C C 1
ATOM 1555 O O . LYS C 1 54 ? 48.306 -6.158 139.564 1.00 34.08 54 LYS C O 1
ATOM 1561 N N . LEU C 1 55 ? 48.456 -5.811 137.350 1.00 32.96 55 LEU C N 1
ATOM 1562 C CA . LEU C 1 55 ? 47.333 -4.936 137.300 1.00 33.72 55 LEU C CA 1
ATOM 1563 C C . LEU C 1 55 ? 46.167 -5.914 137.144 1.00 36.70 55 LEU C C 1
ATOM 1564 O O . LEU C 1 55 ? 46.374 -7.058 136.683 1.00 37.03 55 LEU C O 1
ATOM 1569 N N . PRO C 1 56 ? 44.954 -5.510 137.567 1.00 36.33 56 PRO C N 1
ATOM 1570 C CA . PRO C 1 56 ? 43.756 -6.346 137.453 1.00 37.87 56 PRO C CA 1
ATOM 1571 C C . PRO C 1 56 ? 43.360 -6.394 135.978 1.00 38.50 56 PRO C C 1
ATOM 1572 O O . PRO C 1 56 ? 43.610 -5.449 135.242 1.00 38.12 56 PRO C O 1
ATOM 1576 N N . ASP C 1 57 ? 42.705 -7.479 135.565 1.00 41.20 57 ASP C N 1
ATOM 1577 C CA . ASP C 1 57 ? 42.274 -7.663 134.166 1.00 41.75 57 ASP C CA 1
ATOM 1578 C C . ASP C 1 57 ? 41.443 -6.561 133.563 1.00 42.08 57 ASP C C 1
ATOM 1579 O O . ASP C 1 57 ? 41.474 -6.350 132.342 1.00 41.92 57 ASP C O 1
ATOM 1584 N N . ASN C 1 58 ? 40.678 -5.838 134.363 1.00 41.16 58 ASN C N 1
ATOM 1585 C CA . ASN C 1 58 ? 39.884 -4.788 133.729 1.00 40.75 58 ASN C CA 1
ATOM 1586 C C . ASN C 1 58 ? 40.729 -3.609 133.323 1.00 40.33 58 ASN C C 1
ATOM 1587 O O . ASN C 1 58 ? 40.242 -2.739 132.644 1.00 40.04 58 ASN C O 1
ATOM 1592 N N . LEU C 1 59 ? 41.999 -3.565 133.728 1.00 40.53 59 LEU C N 1
ATOM 1593 C CA . LEU C 1 59 ? 42.869 -2.457 133.279 1.00 40.41 59 LEU C CA 1
ATOM 1594 C C . LEU C 1 59 ? 43.759 -2.931 132.115 1.00 40.51 59 LEU C C 1
ATOM 1595 O O . LEU C 1 59 ? 44.618 -2.198 131.619 1.00 40.24 59 LEU C O 1
ATOM 1600 N N . LEU C 1 60 ? 43.538 -4.155 131.667 1.00 40.73 60 LEU C N 1
ATOM 1601 C CA . LEU C 1 60 ? 44.342 -4.724 130.574 1.00 41.58 60 LEU C CA 1
ATOM 1602 C C . LEU C 1 60 ? 43.555 -5.166 129.337 1.00 43.27 60 LEU C C 1
ATOM 1603 O O . LEU C 1 60 ? 42.363 -5.447 129.412 1.00 44.95 60 LEU C O 1
ATOM 1608 N N . THR C 1 61 ? 44.228 -5.218 128.192 1.00 44.27 61 THR C N 1
ATOM 1609 C CA . THR C 1 61 ? 43.613 -5.737 126.973 1.00 43.89 61 THR C CA 1
ATOM 1610 C C . THR C 1 61 ? 44.520 -6.892 126.557 1.00 44.60 61 THR C C 1
ATOM 1611 O O . THR C 1 61 ? 45.711 -6.700 126.301 1.00 44.67 61 THR C O 1
ATOM 1615 N N . LYS C 1 62 ? 43.973 -8.091 126.516 1.00 44.87 62 LYS C N 1
ATOM 1616 C CA . LYS C 1 62 ? 44.717 -9.249 126.086 1.00 45.02 62 LYS C CA 1
ATOM 1617 C C . LYS C 1 62 ? 45.073 -9.069 124.595 1.00 44.03 62 LYS C C 1
ATOM 1618 O O . LYS C 1 62 ? 44.261 -8.588 123.805 1.00 42.84 62 LYS C O 1
ATOM 1624 N N . THR C 1 63 ? 46.302 -9.402 124.225 1.00 43.59 63 THR C N 1
ATOM 1625 C CA . THR C 1 63 ? 46.714 -9.279 122.825 1.00 42.84 63 THR C CA 1
ATOM 1626 C C . THR C 1 63 ? 46.743 -10.698 122.235 1.00 43.30 63 THR C C 1
ATOM 1627 O O . THR C 1 63 ? 46.560 -11.706 122.947 1.00 41.12 63 THR C O 1
ATOM 1631 N N . GLU C 1 64 ? 47.018 -10.767 120.935 1.00 44.87 64 GLU C N 1
ATOM 1632 C CA . GLU C 1 64 ? 47.118 -12.064 120.234 1.00 46.93 64 GLU C CA 1
ATOM 1633 C C . GLU C 1 64 ? 48.492 -12.698 120.456 1.00 45.45 64 GLU C C 1
ATOM 1634 O O . GLU C 1 64 ? 48.711 -13.873 120.121 1.00 46.80 64 GLU C O 1
ATOM 1640 N N . PHE C 1 65 ? 49.422 -11.946 121.034 1.00 43.49 65 PHE C N 1
ATOM 1641 C CA . PHE C 1 65 ? 50.777 -12.490 121.215 1.00 41.32 65 PHE C CA 1
ATOM 1642 C C . PHE C 1 65 ? 51.089 -13.358 122.391 1.00 39.69 65 PHE C C 1
ATOM 1643 O O . PHE C 1 65 ? 50.634 -13.094 123.503 1.00 39.57 65 PHE C O 1
ATOM 1651 N N . THR C 1 66 ? 51.836 -14.423 122.137 1.00 37.73 66 THR C N 1
ATOM 1652 C CA . THR C 1 66 ? 52.299 -15.259 123.194 1.00 37.47 66 THR C CA 1
ATOM 1653 C C . THR C 1 66 ? 53.829 -15.195 123.204 1.00 37.32 66 THR C C 1
ATOM 1654 O O . THR C 1 66 ? 54.467 -15.880 123.967 1.00 37.64 66 THR C O 1
ATOM 1658 N N . SER C 1 67 ? 54.411 -14.374 122.326 1.00 37.48 67 SER C N 1
ATOM 1659 C CA . SER C 1 67 ? 55.864 -14.190 122.348 1.00 36.67 67 SER C CA 1
ATOM 1660 C C . SER C 1 67 ? 56.123 -12.818 122.970 1.00 35.00 67 SER C C 1
ATOM 1661 O O . SER C 1 67 ? 55.567 -11.802 122.499 1.00 34.48 67 SER C O 1
ATOM 1664 N N . VAL C 1 68 ? 56.930 -12.754 124.018 1.00 33.83 68 VAL C N 1
ATOM 1665 C CA . VAL C 1 68 ? 57.215 -11.450 124.614 1.00 33.21 68 VAL C CA 1
ATOM 1666 C C . VAL C 1 68 ? 57.822 -10.487 123.597 1.00 31.71 68 VAL C C 1
ATOM 1667 O O . VAL C 1 68 ? 57.581 -9.277 123.659 1.00 30.33 68 VAL C O 1
ATOM 1671 N N . ASP C 1 69 ? 58.674 -11.010 122.716 1.00 30.55 69 ASP C N 1
ATOM 1672 C CA . ASP C 1 69 ? 59.319 -10.137 121.730 1.00 31.23 69 ASP C CA 1
ATOM 1673 C C . ASP C 1 69 ? 58.275 -9.548 120.830 1.00 31.35 69 ASP C C 1
ATOM 1674 O O . ASP C 1 69 ? 58.244 -8.347 120.591 1.00 31.92 69 ASP C O 1
ATOM 1679 N N . GLU C 1 70 ? 57.392 -10.390 120.327 1.00 33.54 70 GLU C N 1
ATOM 1680 C CA . GLU C 1 70 ? 56.381 -9.858 119.431 1.00 35.94 70 GLU C CA 1
ATOM 1681 C C . GLU C 1 70 ? 55.482 -8.878 120.186 1.00 34.77 70 GLU C C 1
ATOM 1682 O O . GLU C 1 70 ? 55.098 -7.857 119.656 1.00 34.73 70 GLU C O 1
ATOM 1688 N N . CYS C 1 71 ? 55.161 -9.183 121.431 1.00 33.48 71 CYS C N 1
ATOM 1689 C CA . CYS C 1 71 ? 54.291 -8.279 122.161 1.00 33.13 71 CYS C CA 1
ATOM 1690 C C . CYS C 1 71 ? 54.974 -6.947 122.353 1.00 31.89 71 CYS C C 1
ATOM 1691 O O . CYS C 1 71 ? 54.400 -5.885 122.095 1.00 29.51 71 CYS C O 1
ATOM 1694 N N . ARG C 1 72 ? 56.228 -6.992 122.785 1.00 32.12 72 ARG C N 1
ATOM 1695 C CA . ARG C 1 72 ? 56.931 -5.741 122.971 1.00 32.64 72 ARG C CA 1
ATOM 1696 C C . ARG C 1 72 ? 57.033 -4.990 121.639 1.00 33.06 72 ARG C C 1
ATOM 1697 O O . ARG C 1 72 ? 56.958 -3.763 121.613 1.00 31.45 72 ARG C O 1
ATOM 1705 N N . LYS C 1 73 ? 57.185 -5.728 120.542 1.00 34.58 73 LYS C N 1
ATOM 1706 C CA . LYS C 1 73 ? 57.363 -5.096 119.233 1.00 37.02 73 LYS C CA 1
ATOM 1707 C C . LYS C 1 73 ? 56.074 -4.370 118.877 1.00 36.94 73 LYS C C 1
ATOM 1708 O O . LYS C 1 73 ? 56.063 -3.200 118.459 1.00 36.05 73 LYS C O 1
ATOM 1711 N N . MET C 1 74 ? 54.974 -5.070 119.077 1.00 38.37 74 MET C N 1
ATOM 1712 C CA . MET C 1 74 ? 53.686 -4.463 118.812 1.00 39.21 74 MET C CA 1
ATOM 1713 C C . MET C 1 74 ? 53.532 -3.204 119.652 1.00 39.01 74 MET C C 1
ATOM 1714 O O . MET C 1 74 ? 53.184 -2.138 119.144 1.00 38.13 74 MET C O 1
ATOM 1719 N N . CYS C 1 75 ? 53.859 -3.311 120.943 1.00 39.46 75 CYS C N 1
ATOM 1720 C CA . CYS C 1 75 ? 53.719 -2.160 121.842 1.00 39.23 75 CYS C CA 1
ATOM 1721 C C . CYS C 1 75 ? 54.539 -0.987 121.382 1.00 40.90 75 CYS C C 1
ATOM 1722 O O . CYS C 1 75 ? 54.089 0.142 121.429 1.00 40.82 75 CYS C O 1
ATOM 1725 N N . GLU C 1 76 ? 55.755 -1.228 120.940 1.00 42.62 76 GLU C N 1
ATOM 1726 C CA . GLU C 1 76 ? 56.572 -0.104 120.512 1.00 46.57 76 GLU C CA 1
ATOM 1727 C C . GLU C 1 76 ? 56.045 0.536 119.249 1.00 49.55 76 GLU C C 1
ATOM 1728 O O . GLU C 1 76 ? 56.231 1.708 119.016 1.00 48.95 76 GLU C O 1
ATOM 1734 N N . GLU C 1 77 ? 55.425 -0.271 118.416 1.00 54.63 77 GLU C N 1
ATOM 1735 C CA . GLU C 1 77 ? 54.963 0.226 117.136 1.00 60.37 77 GLU C CA 1
ATOM 1736 C C . GLU C 1 77 ? 53.530 0.672 117.082 1.00 63.57 77 GLU C C 1
ATOM 1737 O O . GLU C 1 77 ? 53.177 1.467 116.216 1.00 64.82 77 GLU C O 1
ATOM 1743 N N . SER C 1 78 ? 52.697 0.175 117.991 1.00 66.88 78 SER C N 1
ATOM 1744 C CA . SER C 1 78 ? 51.300 0.567 117.939 1.00 69.54 78 SER C CA 1
ATOM 1745 C C . SER C 1 78 ? 51.162 2.063 117.977 1.00 70.65 78 SER C C 1
ATOM 1746 O O . SER C 1 78 ? 51.928 2.789 118.649 1.00 70.93 78 SER C O 1
ATOM 1749 N N . ALA C 1 79 ? 50.173 2.491 117.209 1.00 71.86 79 ALA C N 1
ATOM 1750 C CA . ALA C 1 79 ? 49.796 3.878 117.109 1.00 73.29 79 ALA C CA 1
ATOM 1751 C C . ALA C 1 79 ? 48.302 3.783 117.440 1.00 73.76 79 ALA C C 1
ATOM 1752 O O . ALA C 1 79 ? 47.553 4.767 117.372 1.00 74.32 79 ALA C O 1
ATOM 1754 N N . VAL C 1 80 ? 47.903 2.570 117.829 1.00 73.78 80 VAL C N 1
ATOM 1755 C CA . VAL C 1 80 ? 46.517 2.257 118.183 1.00 73.91 80 VAL C CA 1
ATOM 1756 C C . VAL C 1 80 ? 46.153 2.389 119.683 1.00 72.94 80 VAL C C 1
ATOM 1757 O O . VAL C 1 80 ? 47.046 2.477 120.534 1.00 72.67 80 VAL C O 1
ATOM 1761 N N . GLU C 1 81 ? 44.831 2.396 119.959 1.00 71.24 81 GLU C N 1
ATOM 1762 C CA . GLU C 1 81 ? 44.206 2.480 121.318 1.00 68.47 81 GLU C CA 1
ATOM 1763 C C . GLU C 1 81 ? 44.818 3.648 122.070 1.00 65.04 81 GLU C C 1
ATOM 1764 O O . GLU C 1 81 ? 45.131 4.720 121.461 1.00 65.82 81 GLU C O 1
ATOM 1770 N N . PRO C 1 82 ? 44.882 3.505 123.430 1.00 60.14 82 PRO C N 1
ATOM 1771 C CA . PRO C 1 82 ? 45.530 4.590 124.151 1.00 55.15 82 PRO C CA 1
ATOM 1772 C C . PRO C 1 82 ? 46.968 4.018 123.912 1.00 50.62 82 PRO C C 1
ATOM 1773 O O . PRO C 1 82 ? 47.121 2.826 123.688 1.00 48.06 82 PRO C O 1
ATOM 1777 N N . SER C 1 83 ? 47.990 4.842 123.919 1.00 46.80 83 SER C N 1
ATOM 1778 C CA . SER C 1 83 ? 49.298 4.335 123.664 1.00 44.21 83 SER C CA 1
ATOM 1779 C C . SER C 1 83 ? 49.665 3.215 124.601 1.00 41.65 83 SER C C 1
ATOM 1780 O O . SER C 1 83 ? 49.415 3.279 125.811 1.00 40.47 83 SER C O 1
ATOM 1783 N N . CYS C 1 84 ? 50.281 2.204 124.012 1.00 38.22 84 CYS C N 1
ATOM 1784 C CA . CYS C 1 84 ? 50.733 1.027 124.719 1.00 37.14 84 CYS C CA 1
ATOM 1785 C C . CYS C 1 84 ? 52.019 1.399 125.480 1.00 35.52 84 CYS C C 1
ATOM 1786 O O . CYS C 1 84 ? 52.887 2.029 124.903 1.00 34.50 84 CYS C O 1
ATOM 1789 N N . TYR C 1 85 ? 52.138 1.071 126.770 1.00 33.70 85 TYR C N 1
ATOM 1790 C CA . TYR C 1 85 ? 53.429 1.336 127.423 1.00 30.63 85 TYR C CA 1
ATOM 1791 C C . TYR C 1 85 ? 53.719 0.392 128.581 1.00 30.15 85 TYR C C 1
ATOM 1792 O O . TYR C 1 85 ? 54.810 0.400 129.132 1.00 30.08 85 TYR C O 1
ATOM 1801 N N . ILE C 1 86 ? 52.735 -0.438 128.915 1.00 30.19 86 ILE C N 1
ATOM 1802 C CA . ILE C 1 86 ? 52.879 -1.431 129.959 1.00 28.97 86 ILE C CA 1
ATOM 1803 C C . ILE C 1 86 ? 52.366 -2.773 129.438 1.00 30.08 86 ILE C C 1
ATOM 1804 O O . ILE C 1 86 ? 51.255 -2.865 128.912 1.00 29.94 86 ILE C O 1
ATOM 1809 N N . LEU C 1 87 ? 53.154 -3.823 129.589 1.00 28.46 87 LEU C N 1
ATOM 1810 C CA . LEU C 1 87 ? 52.706 -5.124 129.170 1.00 29.27 87 LEU C CA 1
ATOM 1811 C C . LEU C 1 87 ? 52.726 -5.986 130.405 1.00 29.75 87 LEU C C 1
ATOM 1812 O O . LEU C 1 87 ? 53.612 -5.848 131.260 1.00 29.86 87 LEU C O 1
ATOM 1817 N N . GLN C 1 88 ? 51.777 -6.895 130.492 1.00 30.29 88 GLN C N 1
ATOM 1818 C CA . GLN C 1 88 ? 51.764 -7.778 131.626 1.00 32.06 88 GLN C CA 1
ATOM 1819 C C . GLN C 1 88 ? 51.714 -9.162 131.013 1.00 32.56 88 GLN C C 1
ATOM 1820 O O . GLN C 1 88 ? 50.887 -9.414 130.140 1.00 32.15 88 GLN C O 1
ATOM 1826 N N . ILE C 1 89 ? 52.589 -10.043 131.473 1.00 33.97 89 ILE C N 1
ATOM 1827 C CA . ILE C 1 89 ? 52.679 -11.376 130.893 1.00 34.97 89 ILE C CA 1
ATOM 1828 C C . ILE C 1 89 ? 52.325 -12.465 131.900 1.00 34.93 89 ILE C C 1
ATOM 1829 O O . ILE C 1 89 ? 52.891 -12.464 133.008 1.00 33.86 89 ILE C O 1
ATOM 1834 N N . ASN C 1 90 ? 51.425 -13.384 131.524 1.00 34.95 90 ASN C N 1
ATOM 1835 C CA . ASN C 1 90 ? 51.114 -14.524 132.399 1.00 36.23 90 ASN C CA 1
ATOM 1836 C C . ASN C 1 90 ? 52.299 -15.432 132.117 1.00 37.86 90 ASN C C 1
ATOM 1837 O O . ASN C 1 90 ? 52.460 -15.859 131.000 1.00 37.36 90 ASN C O 1
ATOM 1842 N N . THR C 1 91 ? 53.134 -15.740 133.103 1.00 39.57 91 THR C N 1
ATOM 1843 C CA . THR C 1 91 ? 54.280 -16.519 132.783 1.00 41.67 91 THR C CA 1
ATOM 1844 C C . THR C 1 91 ? 54.080 -18.013 132.631 1.00 44.38 91 THR C C 1
ATOM 1845 O O . THR C 1 91 ? 55.037 -18.738 132.392 1.00 44.20 91 THR C O 1
ATOM 1849 N N . GLU C 1 92 ? 52.871 -18.512 132.812 1.00 46.75 92 GLU C N 1
ATOM 1850 C CA . GLU C 1 92 ? 52.788 -19.935 132.587 1.00 49.44 92 GLU C CA 1
ATOM 1851 C C . GLU C 1 92 ? 52.111 -20.168 131.278 1.00 47.73 92 GLU C C 1
ATOM 1852 O O . GLU C 1 92 ? 52.392 -21.152 130.625 1.00 49.44 92 GLU C O 1
ATOM 1858 N N . THR C 1 93 ? 51.302 -19.226 130.841 1.00 45.74 93 THR C N 1
ATOM 1859 C CA . THR C 1 93 ? 50.669 -19.365 129.557 1.00 44.71 93 THR C CA 1
ATOM 1860 C C . THR C 1 93 ? 51.279 -18.471 128.457 1.00 43.75 93 THR C C 1
ATOM 1861 O O . THR C 1 93 ? 50.916 -18.601 127.291 1.00 42.46 93 THR C O 1
ATOM 1865 N N . ASN C 1 94 ? 52.156 -17.542 128.840 1.00 41.46 94 ASN C N 1
ATOM 1866 C CA . ASN C 1 94 ? 52.785 -16.596 127.924 1.00 38.90 94 ASN C CA 1
ATOM 1867 C C . ASN C 1 94 ? 51.813 -15.603 127.309 1.00 37.58 94 ASN C C 1
ATOM 1868 O O . ASN C 1 94 ? 52.166 -14.846 126.391 1.00 34.71 94 ASN C O 1
ATOM 1873 N N . GLU C 1 95 ? 50.566 -15.592 127.780 1.00 36.34 95 GLU C N 1
ATOM 1874 C CA . GLU C 1 95 ? 49.663 -14.593 127.246 1.00 36.91 95 GLU C CA 1
ATOM 1875 C C . GLU C 1 95 ? 50.195 -13.212 127.622 1.00 36.27 95 GLU C C 1
ATOM 1876 O O . GLU C 1 95 ? 50.669 -12.954 128.739 1.00 34.66 95 GLU C O 1
ATOM 1882 N N . CYS C 1 96 ? 50.075 -12.298 126.693 1.00 36.47 96 CYS C N 1
ATOM 1883 C CA . CYS C 1 96 ? 50.573 -10.970 126.883 1.00 36.27 96 CYS C CA 1
ATOM 1884 C C . CYS C 1 96 ? 49.441 -9.953 126.842 1.00 37.96 96 CYS C C 1
ATOM 1885 O O . CYS C 1 96 ? 48.638 -9.939 125.910 1.00 38.08 96 CYS C O 1
ATOM 1888 N N . TYR C 1 97 ? 49.382 -9.088 127.856 1.00 38.24 97 TYR C N 1
ATOM 1889 C CA . TYR C 1 97 ? 48.339 -8.071 127.914 1.00 37.33 97 TYR C CA 1
ATOM 1890 C C . TYR C 1 97 ? 48.983 -6.702 127.911 1.00 37.59 97 TYR C C 1
ATOM 1891 O O . TYR C 1 97 ? 50.116 -6.525 128.391 1.00 38.16 97 TYR C O 1
ATOM 1900 N N . ARG C 1 98 ? 48.261 -5.726 127.373 1.00 36.71 98 ARG C N 1
ATOM 1901 C CA . ARG C 1 98 ? 48.743 -4.364 127.357 1.00 37.83 98 ARG C CA 1
ATOM 1902 C C . ARG C 1 98 ? 47.767 -3.493 128.161 1.00 38.11 98 ARG C C 1
ATOM 1903 O O . ARG C 1 98 ? 46.589 -3.859 128.371 1.00 38.67 98 ARG C O 1
ATOM 1911 N N . ASN C 1 99 ? 48.260 -2.328 128.577 1.00 36.60 99 ASN C N 1
ATOM 1912 C CA . ASN C 1 99 ? 47.441 -1.412 129.329 1.00 36.23 99 ASN C CA 1
ATOM 1913 C C . ASN C 1 99 ? 46.251 -0.958 128.479 1.00 36.36 99 ASN C C 1
ATOM 1914 O O . ASN C 1 99 ? 46.416 -0.656 127.299 1.00 35.36 99 ASN C O 1
ATOM 1919 N N . ASN C 1 100 ? 45.053 -0.891 129.059 1.00 37.06 100 ASN C N 1
ATOM 1920 C CA . ASN C 1 100 ? 43.930 -0.412 128.252 1.00 37.57 100 ASN C CA 1
ATOM 1921 C C . ASN C 1 100 ? 43.612 1.041 128.604 1.00 37.61 100 ASN C C 1
ATOM 1922 O O . ASN C 1 100 ? 42.702 1.647 128.029 1.00 38.69 100 ASN C O 1
ATOM 1927 N N . GLU C 1 101 ? 44.390 1.634 129.512 1.00 36.53 101 GLU C N 1
ATOM 1928 C CA . GLU C 1 101 ? 44.164 3.049 129.837 1.00 33.84 101 GLU C CA 1
ATOM 1929 C C . GLU C 1 101 ? 45.285 3.906 129.267 1.00 33.11 101 GLU C C 1
ATOM 1930 O O . GLU C 1 101 ? 46.408 3.436 129.130 1.00 34.02 101 GLU C O 1
ATOM 1936 N N . GLY C 1 102 ? 45.004 5.167 128.972 1.00 31.85 102 GLY C N 1
ATOM 1937 C CA . GLY C 1 102 ? 46.053 6.078 128.527 1.00 31.90 102 GLY C CA 1
ATOM 1938 C C . GLY C 1 102 ? 46.997 6.343 129.729 1.00 32.09 102 GLY C C 1
ATOM 1939 O O . GLY C 1 102 ? 48.200 6.537 129.574 1.00 31.66 102 GLY C O 1
ATOM 1940 N N . ASP C 1 103 ? 46.451 6.359 130.941 1.00 32.48 103 ASP C N 1
ATOM 1941 C CA . ASP C 1 103 ? 47.276 6.573 132.121 1.00 32.79 103 ASP C CA 1
ATOM 1942 C C . ASP C 1 103 ? 46.901 5.458 133.099 1.00 33.05 103 ASP C C 1
ATOM 1943 O O . ASP C 1 103 ? 45.791 5.449 133.639 1.00 35.28 103 ASP C O 1
ATOM 1948 N N . VAL C 1 104 ? 47.812 4.523 133.307 1.00 31.76 104 VAL C N 1
ATOM 1949 C CA . VAL C 1 104 ? 47.525 3.373 134.133 1.00 30.67 104 VAL C CA 1
ATOM 1950 C C . VAL C 1 104 ? 47.172 3.671 135.590 1.00 31.52 104 VAL C C 1
ATOM 1951 O O . VAL C 1 104 ? 47.864 4.416 136.300 1.00 30.17 104 VAL C O 1
ATOM 1955 N N . THR C 1 105 ? 46.076 3.069 136.022 1.00 31.51 105 THR C N 1
ATOM 1956 C CA . THR C 1 105 ? 45.633 3.265 137.374 1.00 31.16 105 THR C CA 1
ATOM 1957 C C . THR C 1 105 ? 46.453 2.403 138.327 1.00 30.64 105 THR C C 1
ATOM 1958 O O . THR C 1 105 ? 45.973 1.351 138.801 1.00 29.61 105 THR C O 1
ATOM 1962 N N . TRP C 1 106 ? 47.681 2.858 138.605 1.00 30.16 106 TRP C N 1
ATOM 1963 C CA . TRP C 1 106 ? 48.575 2.105 139.476 1.00 30.84 106 TRP C CA 1
ATOM 1964 C C . TRP C 1 106 ? 48.045 1.879 140.883 1.00 32.54 106 TRP C C 1
ATOM 1965 O O . TRP C 1 106 ? 48.579 1.070 141.642 1.00 33.02 106 TRP C O 1
ATOM 1976 N N . SER C 1 107 ? 46.987 2.579 141.254 1.00 32.77 107 SER C N 1
ATOM 1977 C CA . SER C 1 107 ? 46.513 2.393 142.606 1.00 34.99 107 SER C CA 1
ATOM 1978 C C . SER C 1 107 ? 45.899 1.015 142.698 1.00 36.41 107 SER C C 1
ATOM 1979 O O . SER C 1 107 ? 45.650 0.534 143.793 1.00 35.98 107 SER C O 1
ATOM 1982 N N . SER C 1 108 ? 45.651 0.371 141.553 1.00 37.03 108 SER C N 1
ATOM 1983 C CA . SER C 1 108 ? 45.057 -0.967 141.585 1.00 37.51 108 SER C CA 1
ATOM 1984 C C . SER C 1 108 ? 46.112 -2.038 141.474 1.00 37.71 108 SER C C 1
ATOM 1985 O O . SER C 1 108 ? 45.792 -3.203 141.357 1.00 39.16 108 SER C O 1
ATOM 1988 N N . LEU C 1 109 ? 47.373 -1.655 141.546 1.00 37.46 109 LEU C N 1
ATOM 1989 C CA . LEU C 1 109 ? 48.454 -2.603 141.434 1.00 36.82 109 LEU C CA 1
ATOM 1990 C C . LEU C 1 109 ? 48.643 -3.589 142.589 1.00 38.52 109 LEU C C 1
ATOM 1991 O O . LEU C 1 109 ? 48.493 -3.239 143.762 1.00 39.47 109 LEU C O 1
ATOM 1996 N N . GLN C 1 110 ? 48.999 -4.825 142.230 1.00 38.09 110 GLN C N 1
ATOM 1997 C CA . GLN C 1 110 ? 49.307 -5.843 143.218 1.00 37.35 110 GLN C CA 1
ATOM 1998 C C . GLN C 1 110 ? 50.704 -6.281 142.845 1.00 36.29 110 GLN C C 1
ATOM 1999 O O . GLN C 1 110 ? 51.057 -6.318 141.655 1.00 37.17 110 GLN C O 1
ATOM 2005 N N . TYR C 1 111 ? 51.509 -6.635 143.818 1.00 33.37 111 TYR C N 1
ATOM 2006 C CA . TYR C 1 111 ? 52.839 -6.993 143.414 1.00 34.99 111 TYR C CA 1
ATOM 2007 C C . TYR C 1 111 ? 53.398 -8.137 144.198 1.00 34.68 111 TYR C C 1
ATOM 2008 O O . TYR C 1 111 ? 52.789 -8.583 145.140 1.00 33.97 111 TYR C O 1
ATOM 2017 N N . ASP C 1 112 ? 54.600 -8.547 143.821 1.00 35.69 112 ASP C N 1
ATOM 2018 C CA . ASP C 1 112 ? 55.229 -9.734 144.337 1.00 37.71 112 ASP C CA 1
ATOM 2019 C C . ASP C 1 112 ? 54.193 -10.881 144.153 1.00 38.89 112 ASP C C 1
ATOM 2020 O O . ASP C 1 112 ? 54.071 -11.756 145.001 1.00 38.73 112 ASP C O 1
ATOM 2025 N N . GLN C 1 113 ? 53.433 -10.807 143.047 1.00 38.45 113 GLN C N 1
ATOM 2026 C CA . GLN C 1 113 ? 52.442 -11.806 142.665 1.00 40.36 113 GLN C CA 1
ATOM 2027 C C . GLN C 1 113 ? 53.137 -12.934 141.871 1.00 41.35 113 GLN C C 1
ATOM 2028 O O . GLN C 1 113 ? 54.167 -12.727 141.224 1.00 40.71 113 GLN C O 1
ATOM 2034 N N . PRO C 1 114 ? 52.576 -14.154 141.920 1.00 42.69 114 PRO C N 1
ATOM 2035 C CA . PRO C 1 114 ? 53.179 -15.281 141.201 1.00 41.57 114 PRO C CA 1
ATOM 2036 C C . PRO C 1 114 ? 52.797 -15.356 139.742 1.00 40.04 114 PRO C C 1
ATOM 2037 O O . PRO C 1 114 ? 51.758 -14.839 139.327 1.00 39.80 114 PRO C O 1
ATOM 2041 N N . ASN C 1 115 ? 53.671 -15.966 138.947 1.00 39.51 115 ASN C N 1
ATOM 2042 C CA . ASN C 1 115 ? 53.362 -16.199 137.519 1.00 38.80 115 ASN C CA 1
ATOM 2043 C C . ASN C 1 115 ? 53.051 -14.995 136.673 1.00 37.36 115 ASN C C 1
ATOM 2044 O O . ASN C 1 115 ? 52.256 -15.074 135.728 1.00 37.54 115 ASN C O 1
ATOM 2049 N N . VAL C 1 116 ? 53.647 -13.864 136.991 1.00 35.49 116 VAL C N 1
ATOM 2050 C CA . VAL C 1 116 ? 53.316 -12.703 136.189 1.00 34.05 116 VAL C CA 1
ATOM 2051 C C . VAL C 1 116 ? 54.520 -11.808 136.134 1.00 34.15 116 VAL C C 1
ATOM 2052 O O . VAL C 1 116 ? 55.367 -11.794 137.064 1.00 33.71 116 VAL C O 1
ATOM 2056 N N . VAL C 1 117 ? 54.665 -11.100 135.018 1.00 33.18 117 VAL C N 1
ATOM 2057 C CA . VAL C 1 117 ? 55.794 -10.192 134.899 1.00 32.50 117 VAL C CA 1
ATOM 2058 C C . VAL C 1 117 ? 55.339 -9.012 134.069 1.00 31.59 117 VAL C C 1
ATOM 2059 O O . VAL C 1 117 ? 54.463 -9.156 133.194 1.00 31.14 117 VAL C O 1
ATOM 2063 N N . GLN C 1 118 ? 55.845 -7.815 134.367 1.00 29.48 118 GLN C N 1
ATOM 2064 C CA . GLN C 1 118 ? 55.442 -6.698 133.537 1.00 28.92 118 GLN C CA 1
ATOM 2065 C C . GLN C 1 118 ? 56.658 -6.214 132.819 1.00 28.01 118 GLN C C 1
ATOM 2066 O O . GLN C 1 118 ? 57.761 -6.398 133.294 1.00 27.19 118 GLN C O 1
ATOM 2072 N N . TRP C 1 119 ? 56.447 -5.632 131.650 1.00 28.38 119 TRP C N 1
ATOM 2073 C CA . TRP C 1 119 ? 57.539 -5.033 130.897 1.00 27.63 119 TRP C CA 1
ATOM 2074 C C . TRP C 1 119 ? 57.062 -3.629 130.639 1.00 27.93 119 TRP C C 1
ATOM 2075 O O . TRP C 1 119 ? 55.922 -3.439 130.248 1.00 27.68 119 TRP C O 1
ATOM 2086 N N . HIS C 1 120 ? 57.936 -2.658 130.861 1.00 26.51 120 HIS C N 1
ATOM 2087 C CA . HIS C 1 120 ? 57.552 -1.267 130.718 1.00 28.26 120 HIS C CA 1
ATOM 2088 C C . HIS C 1 120 ? 58.372 -0.584 129.640 1.00 28.27 120 HIS C C 1
ATOM 2089 O O . HIS C 1 120 ? 59.596 -0.523 129.722 1.00 27.90 120 HIS C O 1
ATOM 2096 N N . LEU C 1 121 ? 57.687 -0.008 128.683 1.00 27.94 121 LEU C N 1
ATOM 2097 C CA . LEU C 1 121 ? 58.339 0.686 127.616 1.00 29.28 121 LEU C CA 1
ATOM 2098 C C . LEU C 1 121 ? 58.684 2.121 128.034 1.00 31.79 121 LEU C C 1
ATOM 2099 O O . LEU C 1 121 ? 57.845 2.852 128.583 1.00 31.68 121 LEU C O 1
ATOM 2104 N N . HIS C 1 122 ? 59.942 2.506 127.858 1.00 31.76 122 HIS C N 1
ATOM 2105 C CA . HIS C 1 122 ? 60.352 3.882 128.146 1.00 34.24 122 HIS C CA 1
ATOM 2106 C C . HIS C 1 122 ? 61.181 4.374 126.956 1.00 35.96 122 HIS C C 1
ATOM 2107 O O . HIS C 1 122 ? 62.053 3.656 126.408 1.00 34.77 122 HIS C O 1
ATOM 2114 N N . ALA C 1 123 ? 60.878 5.590 126.522 1.00 38.71 123 ALA C N 1
ATOM 2115 C CA . ALA C 1 123 ? 61.615 6.184 125.405 1.00 41.19 123 ALA C CA 1
ATOM 2116 C C . ALA C 1 123 ? 63.006 6.367 126.001 1.00 42.90 123 ALA C C 1
ATOM 2117 O O . ALA C 1 123 ? 63.128 6.724 127.149 1.00 43.20 123 ALA C O 1
ATOM 2119 N N . CYS C 1 124 ? 64.052 6.082 125.243 1.00 45.04 124 CYS C N 1
ATOM 2120 C CA . CYS C 1 124 ? 65.413 6.228 125.760 1.00 47.39 124 CYS C CA 1
ATOM 2121 C C . CYS C 1 124 ? 66.350 6.654 124.653 1.00 51.04 124 CYS C C 1
ATOM 2122 O O . CYS C 1 124 ? 65.960 6.720 123.479 1.00 51.52 124 CYS C O 1
ATOM 2125 N N . SER C 1 125 ? 67.598 6.896 125.029 1.00 55.22 125 SER C N 1
ATOM 2126 C CA . SER C 1 125 ? 68.630 7.301 124.066 1.00 59.76 125 SER C CA 1
ATOM 2127 C C . SER C 1 125 ? 69.463 6.118 123.543 1.00 61.37 125 SER C C 1
ATOM 2128 O O . SER C 1 125 ? 69.245 4.962 124.002 1.00 62.34 125 SER C O 1
#

CATH classification: 3.50.4.10

Sequence (267 aa):
ETITAGNEDCWSKRPGWKLPDNLLTKTEFTSVDECRKMCEESAVEPSCYILQINTETNECYRNNEGDVTWSSLQYDQPNVVQWHLHACSETITAGNEDCWSKRPGWKLPDNLLTKTEFTSVDECRKMCEESAVEPSCYILQINTETNECYRNNEGDVTWSSLQYDQPNVVQWHLHACSETITAGNEDCWSKRPGWKLPDNLLTKTEFTSVDECRKMCEESAVEPSCYILQINTETNECYRNNEGDVTWSSLQYDQPNVVQWHLHACS

Nearest PDB structures (foldseek):
  1i8n-assembly3_C  TM=1.005E+00  e=1.014E-18  Haementeria officinalis
  1gp9-assembly2_C  TM=7.052E-01  e=1.782E-03  Homo sapiens
  2qj4-assembly1_B  TM=6.987E-01  e=1.893E-03  Mus musculus
  3mkp-assembly2_D  TM=7.292E-01  e=4.175E-03  Homo sapiens
  1gmn-assembly1_A  TM=7.166E-01  e=3.697E-03  Homo sapiens

Organism: Haementeria officinalis (NCBI:txid6410)